Protein AF-0000000079364261 (afdb_homodimer)

Foldseek 3Di:
DPCPVVVPPPPPPPDDVCVVVVVLQVQLVCLVVVHPFQAWEDQPNDIRTHHLVLLLVQFVQSVVVVVPDPDSHRYHYDDNVQAPPVLVVQVRVCSSHVDGDCDVPDPVSNLSVCVVRVRVVSNVVVVVVVVVVD/DPCPVVVPPPPPPPDDVCVVVVVLQVQLVCLVVVHPFQAWEDQPNDIRTHHLVLLLVQFVQSVVVVVPDPDSHRYHYDDNVQAPPVLVVQVRVCSSHVDGDCDPPDPVSNLSVCVVRVRVVSNVVVVVVVVVVD

Organism: Anser cygnoides (NCBI:txid8845)

InterPro domains:
  IPR000210 BTB/POZ domain [PF00651] (27-124)
  IPR000210 BTB/POZ domain [PS50097] (37-104)
  IPR000210 BTB/POZ domain [SM00225] (37-134)
  IPR011333 SKP1/BTB/POZ domain superfamily [G3DSA:3.30.710.10] (11-129)
  IPR011333 SKP1/BTB/POZ domain superfamily [SSF54695] (15-125)
  IPR050457 Zinc finger and BTB domain-containing [PTHR46105] (11-124)

Secondary structure (DSSP, 8-state):
------------EEE-TTHHHHHHHHHHHHHHHTTT--EEEEETTEEEEE-HHHHHHH-HHHHHHHHH--S---EEEE-TTT--HHHHHHHHHHHHHSEEE-TTS-HHHHHHHHHHTT-HHHHHHHHHHHHHT-/------------EEE-TTHHHHHHHHHHHHHHTTTT--EEEEETTEEEEE-HHHHHHH-HHHHHHHHH--S---EEEE-TTT--HHHHHHHHHHHHHSEEE-TTS-HHHHHHHHHHTT-HHHHHHHHHHHHHT-

Nearest PDB structures (foldseek):
  6xxs-assembly1_E  TM=9.582E-01  e=5.735E-11  Homo sapiens
  3lbz-assembly1_A  TM=9.260E-01  e=3.904E-11  Homo sapiens
  6zbu-assembly1_A  TM=9.252E-01  e=5.379E-11  Homo sapiens
  6y17-assembly1_B  TM=9.466E-01  e=1.021E-10  Homo sapiens
  6xxs-assembly1_B  TM=9.438E-01  e=2.067E-10  Homo sapiens

Radius of gyration: 21.78 Å; Cα contacts (8 Å, |Δi|>4): 370; chains: 2; bounding box: 45×79×47 Å

Structure (mmCIF, N/CA/C/O backbone):
data_AF-0000000079364261-model_v1
#
loop_
_entity.id
_entity.type
_entity.pdbx_description
1 polymer 'BTB domain-containing protein'
#
loop_
_atom_site.group_PDB
_atom_site.id
_atom_site.type_symbol
_atom_site.label_atom_id
_atom_site.label_alt_id
_atom_site.label_comp_id
_atom_site.label_asym_id
_atom_site.label_entity_id
_atom_site.label_seq_id
_atom_site.pdbx_PDB_ins_code
_atom_site.Cartn_x
_atom_site.Cartn_y
_atom_site.Cartn_z
_atom_site.occupancy
_atom_site.B_iso_or_equiv
_atom_site.auth_seq_id
_atom_site.auth_comp_id
_atom_site.auth_asym_id
_atom_site.auth_atom_id
_atom_site.pdbx_PDB_model_num
ATOM 1 N N . MET A 1 1 ? -24.875 37.5 27.812 1 30.72 1 MET A N 1
ATOM 2 C CA . MET A 1 1 ? -23.531 37.062 27.484 1 30.72 1 MET A CA 1
ATOM 3 C C . MET A 1 1 ? -23.562 35.656 26.891 1 30.72 1 MET A C 1
ATOM 5 O O . MET A 1 1 ? -23.859 34.688 27.594 1 30.72 1 MET A O 1
ATOM 9 N N . SER A 1 2 ? -24.109 35.438 25.719 1 36.78 2 SER A N 1
ATOM 10 C CA . SER A 1 2 ? -24.438 34.219 25 1 36.78 2 SER A CA 1
ATOM 11 C C . SER A 1 2 ? -23.234 33.312 24.859 1 36.78 2 SER A C 1
ATOM 13 O O . SER A 1 2 ? -22.203 33.719 24.312 1 36.78 2 SER A O 1
ATOM 15 N N . GLY A 1 3 ? -22.953 32.5 25.906 1 32.62 3 GLY A N 1
ATOM 16 C CA . GLY A 1 3 ? -21.906 31.484 26.016 1 32.62 3 GLY A CA 1
ATOM 17 C C . GLY A 1 3 ? -21.734 30.641 24.766 1 32.62 3 GLY A C 1
ATOM 18 O O . GLY A 1 3 ? -22.609 29.844 24.438 1 32.62 3 GLY A O 1
ATOM 19 N N . VAL A 1 4 ? -21.281 31.219 23.719 1 38.5 4 VAL A N 1
ATOM 20 C CA . VAL A 1 4 ? -20.906 30.406 22.562 1 38.5 4 VAL A CA 1
ATOM 21 C C . VAL A 1 4 ? -20.234 29.125 23.031 1 38.5 4 VAL A C 1
ATOM 23 O O . VAL A 1 4 ? -19.203 29.172 23.703 1 38.5 4 VAL A O 1
ATOM 26 N N . SER A 1 5 ? -21.031 28.281 23.594 1 38.59 5 SER A N 1
ATOM 27 C CA . SER A 1 5 ? -20.562 26.953 23.953 1 38.59 5 SER A CA 1
ATOM 28 C C . SER A 1 5 ? -19.516 26.438 22.953 1 38.59 5 SER A C 1
ATOM 30 O O . SER A 1 5 ? -19.781 26.391 21.75 1 38.59 5 SER A O 1
ATOM 32 N N . LYS A 1 6 ? -18.297 27.031 23.016 1 39.97 6 LYS A N 1
ATOM 33 C CA . LYS A 1 6 ? -17.203 26.344 22.344 1 39.97 6 LYS A CA 1
ATOM 34 C C . LYS A 1 6 ? -17.438 24.844 22.297 1 39.97 6 LYS A C 1
ATOM 36 O O . LYS A 1 6 ? -17.406 24.1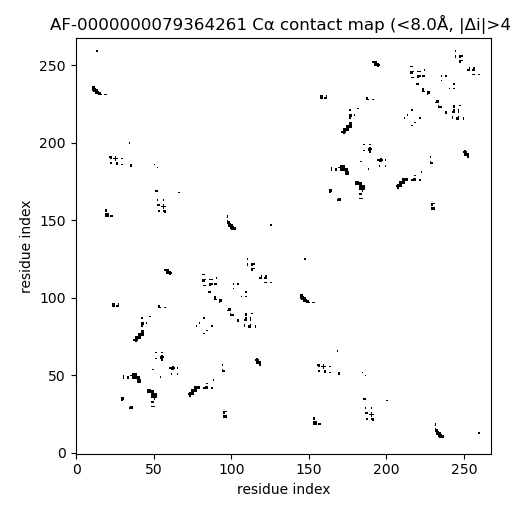72 23.328 1 39.97 6 LYS A O 1
ATOM 41 N N . GLU A 1 7 ? -18.484 24.406 21.734 1 41.03 7 GLU A N 1
ATOM 42 C CA . GLU A 1 7 ? -18.531 22.953 21.547 1 41.03 7 GLU A CA 1
ATOM 43 C C . GLU A 1 7 ? -17.141 22.375 21.359 1 41.03 7 GLU A C 1
ATOM 45 O O . GLU A 1 7 ? -16.328 22.906 20.594 1 41.03 7 GLU A O 1
ATOM 50 N N . PRO A 1 8 ? -16.516 21.828 22.406 1 40.28 8 PRO A N 1
ATOM 51 C CA . PRO A 1 8 ? -15.203 21.203 22.297 1 40.28 8 PRO A CA 1
ATOM 52 C C . PRO A 1 8 ? -14.938 20.641 20.906 1 40.28 8 PRO A C 1
ATOM 54 O O . PRO A 1 8 ? -15.844 20.078 20.297 1 40.28 8 PRO A O 1
ATOM 57 N N . ILE A 1 9 ? -14.383 21.312 20 1 44.5 9 ILE A N 1
ATOM 58 C CA . ILE A 1 9 ? -13.984 20.703 18.734 1 44.5 9 ILE A CA 1
ATOM 59 C C . ILE A 1 9 ? -13.836 19.188 18.906 1 44.5 9 ILE A C 1
ATOM 61 O O . ILE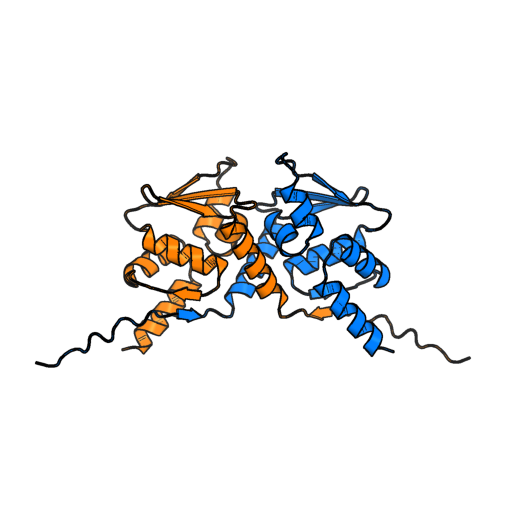 A 1 9 ? -12.961 18.734 19.641 1 44.5 9 ILE A O 1
ATOM 65 N N . SER A 1 10 ? -14.805 18.375 19.312 1 45.44 10 SER A N 1
ATOM 66 C CA . SER A 1 10 ? -14.891 16.922 19.312 1 45.44 10 SER A CA 1
ATOM 67 C C . SER A 1 10 ? -13.844 16.297 18.406 1 45.44 10 SER A C 1
ATOM 69 O O . SER A 1 10 ? -13.5 16.875 17.359 1 45.44 10 SER A O 1
ATOM 71 N N . VAL A 1 11 ? -12.867 15.531 19 1 52.22 11 VAL A N 1
ATOM 72 C CA . VAL A 1 11 ? -11.938 14.641 18.328 1 52.22 11 VAL A CA 1
ATOM 73 C C . VAL A 1 11 ? -12.594 14.07 17.062 1 52.22 11 VAL A C 1
ATOM 75 O O . VAL A 1 11 ? -13.484 13.219 17.156 1 52.22 11 VAL A O 1
ATOM 78 N N . LEU A 1 12 ? -13.07 14.93 16.203 1 58.78 12 LEU A N 1
ATOM 79 C CA . LEU A 1 12 ? -13.719 14.523 14.961 1 58.78 12 LEU A CA 1
ATOM 80 C C . LEU A 1 12 ? -12.969 13.367 14.312 1 58.78 12 LEU A C 1
ATOM 82 O O . LEU A 1 12 ? -11.773 13.492 14.008 1 58.78 12 LEU A O 1
ATOM 86 N N . GLN A 1 13 ? -13.188 12.125 14.844 1 71.56 13 GLN A N 1
ATOM 87 C CA . GLN A 1 13 ? -12.797 10.898 14.164 1 71.56 13 GLN A CA 1
ATOM 88 C C . GLN A 1 13 ? -13.625 10.68 12.906 1 71.56 13 GLN A C 1
ATOM 90 O O . GLN A 1 13 ? -14.711 10.094 12.969 1 71.56 13 GLN A O 1
ATOM 95 N N . GLN A 1 14 ? -13.422 11.398 11.938 1 76.12 14 GLN A N 1
ATOM 96 C CA . GLN A 1 14 ? -14.125 11.297 10.664 1 76.12 14 GLN A CA 1
ATOM 97 C C . GLN A 1 14 ? -13.602 10.117 9.844 1 76.12 14 GLN A C 1
ATOM 99 O O . GLN A 1 14 ? -12.461 10.133 9.375 1 76.12 14 GLN A O 1
ATOM 104 N N . PRO A 1 15 ? -14.477 9.008 9.867 1 79.25 15 PRO A N 1
ATOM 105 C CA . PRO A 1 15 ? -14.07 7.875 9.023 1 79.25 15 PRO A CA 1
ATOM 106 C C . PRO A 1 15 ? -14.195 8.18 7.535 1 79.25 15 PRO A C 1
ATOM 108 O O . PRO A 1 15 ? -15.07 8.945 7.121 1 79.25 15 PRO A O 1
ATOM 111 N N . PHE A 1 16 ? -13.273 7.641 6.816 1 86.25 16 PHE A N 1
ATOM 112 C CA . PHE A 1 16 ? -13.297 7.645 5.359 1 86.25 16 PHE A CA 1
ATOM 113 C C . PHE A 1 16 ? -13.359 6.223 4.816 1 86.25 16 PHE A C 1
ATOM 115 O O . PHE A 1 16 ? -12.328 5.645 4.465 1 86.25 16 PHE A O 1
ATOM 122 N N . PRO A 1 17 ? -14.508 5.664 4.699 1 85.38 17 PRO A N 1
ATOM 123 C CA . PRO A 1 17 ? -14.68 4.238 4.402 1 85.38 17 PRO A CA 1
ATOM 124 C C . PRO A 1 17 ? -14.109 3.85 3.037 1 85.38 17 PRO A C 1
ATOM 126 O O . PRO A 1 17 ? -13.828 2.674 2.795 1 85.38 17 PRO A O 1
ATOM 129 N N . GLU A 1 18 ? -13.945 4.812 2.166 1 92.12 18 GLU A N 1
ATOM 130 C CA . GLU A 1 18 ? -13.469 4.492 0.823 1 92.12 18 GLU A CA 1
ATOM 131 C C . GLU A 1 18 ? -11.945 4.582 0.741 1 92.12 18 GLU A C 1
ATOM 133 O O . GLU A 1 18 ? -11.359 4.27 -0.296 1 92.12 18 GLU A O 1
ATOM 138 N N . HIS A 1 19 ? -11.344 4.949 1.814 1 94.31 19 HIS A N 1
ATOM 139 C CA . HIS A 1 19 ? -9.914 5.234 1.78 1 94.31 19 HIS A CA 1
ATOM 140 C C . HIS A 1 19 ? -9.117 4.004 1.368 1 94.31 19 HIS A C 1
ATOM 142 O O . HIS A 1 19 ? -8.242 4.086 0.502 1 94.31 19 HIS A O 1
ATOM 148 N N . SER A 1 20 ? -9.438 2.869 2.016 1 96.25 20 SER A N 1
ATOM 149 C CA . SER A 1 20 ? -8.664 1.666 1.724 1 96.25 20 SER A CA 1
ATOM 150 C C . SER A 1 20 ? -8.781 1.272 0.255 1 96.25 20 SER A C 1
ATOM 152 O O . SER A 1 20 ? -7.801 0.873 -0.369 1 96.25 20 SER A O 1
ATOM 154 N N . ARG A 1 21 ? -9.938 1.403 -0.282 1 96.19 21 ARG A N 1
ATOM 155 C CA . ARG A 1 21 ? -10.148 1.084 -1.69 1 96.19 21 ARG A CA 1
ATOM 156 C C . ARG A 1 21 ? -9.414 2.07 -2.592 1 96.19 21 ARG A C 1
ATOM 158 O O . ARG A 1 21 ? -8.852 1.681 -3.619 1 96.19 21 ARG A O 1
ATOM 165 N N . GLN A 1 22 ? -9.477 3.314 -2.223 1 96.12 22 GLN A N 1
ATOM 166 C CA . GLN A 1 22 ? -8.773 4.336 -2.998 1 96.12 22 GLN A CA 1
ATOM 167 C C . GLN A 1 22 ? -7.27 4.109 -2.971 1 96.12 22 GLN A C 1
ATOM 169 O O . GLN A 1 22 ? -6.594 4.266 -3.99 1 96.12 22 GLN A O 1
ATOM 174 N N . LEU A 1 23 ? -6.777 3.764 -1.821 1 97.62 23 LEU A N 1
ATOM 175 C CA . LEU A 1 23 ? -5.355 3.457 -1.716 1 97.62 23 LEU A CA 1
ATOM 176 C C . LEU A 1 23 ? -4.98 2.289 -2.623 1 97.62 23 LEU A C 1
ATOM 178 O O . LEU A 1 23 ? -3.992 2.355 -3.355 1 97.62 23 LEU A O 1
ATOM 182 N N . LEU A 1 24 ? -5.758 1.252 -2.584 1 98 24 LEU A N 1
ATOM 183 C CA . LEU A 1 24 ? -5.508 0.082 -3.418 1 98 24 LEU A CA 1
ATOM 184 C C . LEU A 1 24 ? -5.492 0.461 -4.895 1 98 24 LEU A C 1
ATOM 186 O O . LEU A 1 24 ? -4.629 0.005 -5.648 1 98 24 LEU A O 1
ATOM 190 N N . ARG A 1 25 ? -6.426 1.29 -5.289 1 97.75 25 ARG A N 1
ATOM 191 C CA . ARG A 1 25 ? -6.473 1.757 -6.668 1 97.75 25 ARG A CA 1
ATOM 192 C C . ARG A 1 25 ? -5.191 2.494 -7.043 1 97.75 25 ARG A C 1
ATOM 194 O O . ARG A 1 25 ? -4.652 2.295 -8.133 1 97.75 25 ARG A O 1
ATOM 201 N N . GLY A 1 26 ? -4.73 3.314 -6.156 1 98.12 26 GLY A N 1
ATOM 202 C CA . GLY A 1 26 ? -3.486 4.027 -6.395 1 98.12 26 GLY A CA 1
ATOM 203 C C . GLY A 1 26 ? -2.291 3.109 -6.566 1 98.12 26 GLY A C 1
ATOM 204 O O . GLY A 1 26 ? -1.471 3.309 -7.465 1 98.12 26 GLY A O 1
ATOM 205 N N . LEU A 1 27 ? -2.207 2.133 -5.738 1 98.62 27 LEU A N 1
ATOM 206 C CA . LEU A 1 27 ? -1.108 1.176 -5.812 1 98.62 27 LEU A CA 1
ATOM 207 C C . LEU A 1 27 ? -1.184 0.356 -7.094 1 98.62 27 LEU A C 1
ATOM 209 O O . LEU A 1 27 ? -0.156 0.068 -7.715 1 98.62 27 LEU A O 1
ATOM 213 N N . ARG A 1 28 ? -2.383 -0.005 -7.453 1 98.44 28 ARG A N 1
ATOM 214 C CA . ARG A 1 28 ? -2.586 -0.733 -8.703 1 98.44 28 ARG A CA 1
ATOM 215 C C . ARG A 1 28 ? -2.115 0.088 -9.898 1 98.44 28 ARG A C 1
ATOM 217 O O . ARG A 1 28 ? -1.427 -0.43 -10.781 1 98.44 28 ARG A O 1
ATOM 224 N N . GLU A 1 29 ? -2.477 1.356 -9.938 1 98.38 29 GLU A N 1
ATOM 225 C CA . GLU A 1 29 ? -2.068 2.25 -11.016 1 98.38 29 GLU A CA 1
ATOM 226 C C . GLU A 1 29 ? -0.551 2.404 -11.062 1 98.38 29 GLU A C 1
ATOM 228 O O . GLU A 1 29 ? 0.046 2.402 -12.141 1 98.38 29 GLU A O 1
ATOM 233 N N . GLN A 1 30 ? 0.024 2.518 -9.93 1 97.88 30 GLN A N 1
ATOM 234 C CA . GLN A 1 30 ? 1.479 2.605 -9.852 1 97.88 30 GLN A CA 1
ATOM 235 C C . GLN A 1 30 ? 2.137 1.37 -10.461 1 97.88 30 GLN A C 1
ATOM 237 O O . GLN A 1 30 ? 3.055 1.485 -11.273 1 97.88 30 GLN A O 1
ATOM 242 N N . ARG A 1 31 ? 1.678 0.249 -10.078 1 98.06 31 ARG A N 1
ATOM 243 C CA . ARG A 1 31 ? 2.287 -0.974 -10.594 1 98.06 31 ARG A CA 1
ATOM 244 C C . ARG A 1 31 ? 2.141 -1.065 -12.109 1 98.06 31 ARG A C 1
ATOM 246 O O . ARG A 1 31 ? 3.078 -1.456 -12.805 1 98.06 31 ARG A O 1
ATOM 253 N N . ALA A 1 32 ? 0.946 -0.702 -12.57 1 97.69 32 ALA A N 1
ATOM 254 C CA . ALA A 1 32 ? 0.686 -0.741 -14.008 1 97.69 32 ALA A CA 1
ATOM 255 C C . ALA A 1 32 ? 1.665 0.15 -14.766 1 97.69 32 ALA A C 1
ATOM 257 O O . ALA A 1 32 ? 2.006 -0.132 -15.914 1 97.69 32 ALA A O 1
ATOM 258 N N . GLN A 1 33 ? 2.217 1.178 -14.094 1 97 33 GLN A N 1
ATOM 259 C CA . GLN A 1 33 ? 3.125 2.135 -14.719 1 97 33 GLN A CA 1
ATOM 260 C C . GLN A 1 33 ? 4.574 1.838 -14.344 1 97 33 GLN A C 1
ATOM 262 O O . GLN A 1 33 ? 5.488 2.549 -14.766 1 97 33 GLN A O 1
ATOM 267 N N . GLY A 1 34 ? 4.766 0.797 -13.562 1 96.44 34 GLY A N 1
ATOM 268 C CA . GLY A 1 34 ? 6.102 0.506 -13.07 1 96.44 34 GLY A CA 1
ATOM 269 C C . GLY A 1 34 ? 6.621 1.549 -12.102 1 96.44 34 GLY A C 1
ATOM 270 O O . GLY A 1 34 ? 7.82 1.602 -11.82 1 96.44 34 GLY A O 1
ATOM 271 N N . PHE A 1 35 ? 5.723 2.4 -11.633 1 95.5 35 PHE A N 1
ATOM 272 C CA . PHE A 1 35 ? 6.074 3.521 -10.766 1 95.5 35 PHE A CA 1
ATOM 273 C C . PHE A 1 35 ? 6.367 3.041 -9.352 1 95.5 35 PHE A C 1
ATOM 275 O O . PHE A 1 35 ? 5.555 2.338 -8.75 1 95.5 35 PHE A O 1
ATOM 282 N N . LEU A 1 36 ? 7.578 3.221 -8.82 1 94.06 36 LEU A N 1
ATOM 283 C CA . LEU A 1 36 ? 8.062 2.957 -7.469 1 94.06 36 LEU A CA 1
ATOM 284 C C . LEU A 1 36 ? 8.141 1.458 -7.203 1 94.06 36 LEU A C 1
ATOM 286 O O . LEU A 1 36 ? 8.203 1.03 -6.047 1 94.06 36 LEU A O 1
ATOM 290 N N . CYS A 1 37 ? 7.984 0.622 -8.227 1 95.75 37 CYS A N 1
ATOM 291 C CA . CYS A 1 37 ? 8.25 -0.8 -8.039 1 95.75 37 CYS A CA 1
ATOM 292 C C . CYS A 1 37 ? 9.695 -1.031 -7.605 1 95.75 37 CYS A C 1
ATOM 294 O O . CYS A 1 37 ? 10.625 -0.599 -8.289 1 95.75 37 CYS A O 1
ATOM 296 N N . ASP A 1 38 ? 9.859 -1.772 -6.5 1 93.44 38 ASP A N 1
ATOM 297 C CA . ASP A 1 38 ? 11.195 -1.861 -5.926 1 93.44 38 ASP A CA 1
ATOM 298 C C . ASP A 1 38 ? 11.648 -3.314 -5.816 1 93.44 38 ASP A C 1
ATOM 300 O O . ASP A 1 38 ? 12.641 -3.611 -5.145 1 93.44 38 ASP A O 1
ATOM 304 N N . CYS A 1 39 ? 10.953 -4.262 -6.453 1 95.25 39 CYS A N 1
ATOM 305 C CA . CYS A 1 39 ? 11.414 -5.641 -6.547 1 95.25 39 CYS A CA 1
ATOM 306 C C . CYS A 1 39 ? 10.906 -6.301 -7.82 1 95.25 39 CYS A C 1
ATOM 308 O O . CYS A 1 39 ? 10.047 -5.746 -8.516 1 95.25 39 CYS A O 1
ATOM 310 N N . THR A 1 40 ? 11.508 -7.383 -8.109 1 96.62 40 THR A N 1
ATOM 311 C CA . THR A 1 40 ? 11.07 -8.273 -9.18 1 96.62 40 THR A CA 1
ATOM 312 C C . THR A 1 40 ? 11 -9.711 -8.688 1 96.62 40 THR A C 1
ATOM 314 O O . THR A 1 40 ? 11.969 -10.242 -8.141 1 96.62 40 THR A O 1
ATOM 317 N N . VAL A 1 41 ? 9.867 -10.312 -8.852 1 97.19 41 VAL A N 1
ATOM 318 C CA . VAL A 1 41 ? 9.703 -11.727 -8.539 1 97.19 41 VAL A CA 1
ATOM 319 C C . VAL A 1 41 ? 9.867 -12.555 -9.812 1 97.19 41 VAL A C 1
ATOM 321 O O . VAL A 1 41 ? 9.18 -12.32 -10.812 1 97.19 41 VAL A O 1
ATOM 324 N N . LEU A 1 42 ? 10.781 -13.484 -9.758 1 97.56 42 LEU A N 1
ATOM 325 C CA . LEU A 1 42 ? 11.031 -14.352 -10.898 1 97.56 42 LEU A CA 1
ATOM 326 C C . LEU A 1 42 ? 10.391 -15.719 -10.688 1 97.56 42 LEU A C 1
ATOM 328 O O . LEU A 1 42 ? 10.625 -16.375 -9.664 1 97.56 42 LEU A O 1
ATOM 332 N N . VAL A 1 43 ? 9.562 -16.109 -11.594 1 97.69 43 VAL A N 1
ATOM 333 C CA . VAL A 1 43 ? 9.008 -17.453 -11.656 1 97.69 43 VAL A CA 1
ATOM 334 C C . VAL A 1 43 ? 9.43 -18.125 -12.961 1 97.69 43 VAL A C 1
ATOM 336 O O . VAL A 1 43 ? 8.93 -17.766 -14.039 1 97.69 43 VAL A O 1
ATOM 339 N N . GLY A 1 44 ? 10.297 -19.094 -12.82 1 94.81 44 GLY A N 1
ATOM 340 C CA . GLY A 1 44 ? 10.961 -19.516 -14.047 1 94.81 44 GLY A CA 1
ATOM 341 C C . GLY A 1 44 ? 11.703 -18.391 -14.734 1 94.81 44 GLY A C 1
ATOM 342 O O . GLY A 1 44 ? 12.555 -17.734 -14.133 1 94.81 44 GLY A O 1
ATOM 343 N N . SER A 1 45 ? 11.344 -18.078 -15.992 1 95.44 45 SER A N 1
ATOM 344 C CA . SER A 1 45 ? 11.977 -17 -16.75 1 95.44 45 SER A CA 1
ATOM 345 C C . SER A 1 45 ? 11.094 -15.766 -16.797 1 95.44 45 SER A C 1
ATOM 347 O O . SER A 1 45 ? 11.445 -14.766 -17.422 1 95.44 45 SER A O 1
ATOM 349 N N . ALA A 1 46 ? 9.984 -15.789 -16.094 1 97.06 46 ALA A N 1
ATOM 350 C CA . ALA A 1 46 ? 9.016 -14.688 -16.141 1 97.06 46 ALA A CA 1
ATOM 351 C C . ALA A 1 46 ? 9.234 -13.711 -14.992 1 97.06 46 ALA A C 1
ATOM 353 O O . ALA A 1 46 ? 9.164 -14.094 -13.828 1 97.06 46 ALA A O 1
ATOM 354 N N . PRO A 1 47 ? 9.5 -12.484 -15.344 1 97.5 47 PRO A N 1
ATOM 355 C CA . PRO A 1 47 ? 9.656 -11.453 -14.312 1 97.5 47 PRO A CA 1
ATOM 356 C C . PRO A 1 47 ? 8.344 -10.75 -13.977 1 97.5 47 PRO A C 1
ATOM 358 O O . PRO A 1 47 ? 7.531 -10.492 -14.867 1 97.5 47 PRO A O 1
ATOM 361 N N . PHE A 1 48 ? 8.141 -10.453 -12.625 1 98 48 PHE A N 1
ATOM 362 C CA . PHE A 1 48 ? 6.977 -9.719 -12.141 1 98 48 PHE A CA 1
ATOM 363 C C . PHE A 1 48 ? 7.402 -8.562 -11.242 1 98 48 PHE A C 1
ATOM 365 O O . PHE A 1 48 ? 7.68 -8.766 -10.055 1 98 48 PHE A O 1
ATOM 372 N N . PRO A 1 49 ? 7.473 -7.363 -11.781 1 97.69 49 PRO A N 1
ATOM 373 C CA . PRO A 1 49 ? 7.75 -6.203 -10.93 1 97.69 49 PRO A CA 1
ATOM 374 C C . PRO A 1 49 ? 6.613 -5.902 -9.953 1 97.69 49 PRO A C 1
ATOM 376 O O . PRO A 1 49 ? 5.441 -6.074 -10.297 1 97.69 49 PRO A O 1
ATOM 379 N N . ALA A 1 50 ? 6.977 -5.488 -8.727 1 97.81 50 ALA A N 1
ATOM 380 C CA . ALA A 1 50 ? 5.969 -5.203 -7.707 1 97.81 50 ALA A CA 1
ATOM 381 C C . ALA A 1 50 ? 6.539 -4.305 -6.613 1 97.81 50 ALA A C 1
ATOM 383 O O . ALA A 1 50 ? 7.699 -3.891 -6.68 1 97.81 50 ALA A O 1
ATOM 384 N N . HIS A 1 51 ? 5.754 -3.902 -5.727 1 97.25 51 HIS A N 1
ATOM 385 C CA . HIS A 1 51 ? 6.176 -3.225 -4.508 1 97.25 51 HIS A CA 1
ATOM 386 C C . HIS A 1 51 ? 6.422 -4.219 -3.381 1 97.25 51 HIS A C 1
ATOM 388 O O . HIS A 1 51 ? 5.531 -5 -3.033 1 97.25 51 HIS A O 1
ATOM 394 N N . ARG A 1 52 ? 7.547 -4.164 -2.754 1 97.25 52 ARG A N 1
ATOM 395 C CA . ARG A 1 52 ? 7.855 -5.059 -1.644 1 97.25 52 ARG A CA 1
ATOM 396 C C . ARG A 1 52 ? 6.828 -4.922 -0.525 1 97.25 52 ARG A C 1
ATOM 398 O O . ARG A 1 52 ? 6.387 -5.922 0.043 1 97.25 52 ARG A O 1
ATOM 405 N N . ALA A 1 53 ? 6.418 -3.682 -0.229 1 97.25 53 ALA A N 1
ATOM 406 C CA . ALA A 1 53 ? 5.492 -3.418 0.871 1 97.25 53 ALA A CA 1
ATOM 407 C C . ALA A 1 53 ? 4.145 -4.086 0.625 1 97.25 53 ALA A C 1
ATOM 409 O O . ALA A 1 53 ? 3.529 -4.617 1.552 1 97.25 53 ALA A O 1
ATOM 410 N N . VAL A 1 54 ? 3.641 -4.051 -0.608 1 98.44 54 VAL A N 1
ATOM 411 C CA . VAL A 1 54 ? 2.367 -4.676 -0.949 1 98.44 54 VAL A CA 1
ATOM 412 C C . VAL A 1 54 ? 2.492 -6.195 -0.84 1 98.44 54 VAL A C 1
ATOM 414 O O . VAL A 1 54 ? 1.65 -6.848 -0.221 1 98.44 54 VAL A O 1
ATOM 417 N N . LEU A 1 55 ? 3.598 -6.777 -1.409 1 97.81 55 LEU A N 1
ATOM 418 C CA . LEU A 1 55 ? 3.822 -8.219 -1.335 1 97.81 55 LEU A CA 1
ATOM 419 C C . LEU A 1 55 ? 3.859 -8.688 0.115 1 97.81 55 LEU A C 1
ATOM 421 O O . LEU A 1 55 ? 3.176 -9.648 0.478 1 97.81 55 LEU A O 1
ATOM 425 N N . ALA A 1 56 ? 4.582 -7.977 0.948 1 97.31 56 ALA A N 1
ATOM 426 C CA . ALA A 1 56 ? 4.793 -8.367 2.34 1 97.31 56 ALA A CA 1
ATOM 427 C C . ALA A 1 56 ? 3.512 -8.203 3.154 1 97.31 56 ALA A C 1
ATOM 429 O O . ALA A 1 56 ? 3.307 -8.906 4.145 1 97.31 56 ALA A O 1
ATOM 430 N N . ALA A 1 57 ? 2.662 -7.289 2.754 1 98 57 ALA A N 1
ATOM 431 C CA . ALA A 1 57 ? 1.399 -7.082 3.459 1 98 57 ALA A CA 1
ATOM 432 C C . ALA A 1 57 ? 0.403 -8.195 3.143 1 98 57 ALA A C 1
ATOM 434 O O . ALA A 1 57 ? -0.45 -8.523 3.971 1 98 57 ALA A O 1
ATOM 435 N N . CYS A 1 58 ? 0.496 -8.812 2.012 1 97.56 58 CYS A N 1
ATOM 436 C CA . CYS A 1 58 ? -0.507 -9.766 1.539 1 97.56 58 CYS A CA 1
ATOM 437 C C . CYS A 1 58 ? -0.028 -11.195 1.719 1 97.56 58 CYS A C 1
ATOM 439 O O . CYS A 1 58 ? -0.829 -12.133 1.676 1 97.56 58 CYS A O 1
ATOM 441 N N . SER A 1 59 ? 1.229 -11.453 1.882 1 97.75 59 SER A N 1
ATOM 442 C CA . SER A 1 59 ? 1.844 -12.773 1.871 1 97.75 59 SER A CA 1
ATOM 443 C C . SER A 1 59 ? 2.867 -12.914 2.994 1 97.75 59 SER A C 1
ATOM 445 O O . SER A 1 59 ? 3.885 -12.219 3.006 1 97.75 59 SER A O 1
ATOM 447 N N . ALA A 1 60 ? 2.672 -13.906 3.836 1 97 60 ALA A N 1
ATOM 448 C CA . ALA A 1 60 ? 3.617 -14.148 4.922 1 97 60 ALA A CA 1
ATOM 449 C C . ALA A 1 60 ? 4.957 -14.648 4.387 1 97 60 ALA A C 1
ATOM 451 O O . ALA A 1 60 ? 6.004 -14.398 4.988 1 97 60 ALA A O 1
ATOM 452 N N . PHE A 1 61 ? 4.938 -15.32 3.285 1 96.75 61 PHE A N 1
ATOM 453 C CA . PHE A 1 61 ? 6.176 -15.75 2.643 1 96.75 61 PHE A CA 1
ATOM 454 C C . PHE A 1 61 ? 7.031 -14.547 2.271 1 96.75 61 PHE A C 1
ATOM 456 O O . PHE A 1 61 ? 8.203 -14.469 2.639 1 96.75 61 PHE A O 1
ATOM 463 N N . PHE A 1 62 ? 6.453 -13.578 1.619 1 96.69 62 PHE A N 1
ATOM 464 C CA . PHE A 1 62 ? 7.207 -12.406 1.207 1 96.69 62 PHE A CA 1
ATOM 465 C C . PHE A 1 62 ? 7.574 -11.547 2.412 1 96.69 62 PHE A C 1
ATOM 467 O O . PHE A 1 62 ? 8.633 -10.914 2.432 1 96.69 62 PHE A O 1
ATOM 474 N N . HIS A 1 63 ? 6.711 -11.5 3.389 1 96.31 63 HIS A N 1
ATOM 475 C CA . HIS A 1 63 ? 7.059 -10.797 4.617 1 96.31 63 HIS A CA 1
ATOM 476 C C . HIS A 1 63 ? 8.344 -11.359 5.23 1 96.31 63 HIS A C 1
ATOM 478 O O . HIS A 1 63 ? 9.258 -10.602 5.562 1 96.31 63 HIS A O 1
ATOM 484 N N . MET A 1 64 ? 8.414 -12.633 5.332 1 95.19 64 MET A N 1
ATOM 485 C CA . MET A 1 64 ? 9.586 -13.297 5.891 1 95.19 64 MET A CA 1
ATOM 486 C C . MET A 1 64 ? 10.789 -13.141 4.965 1 95.19 64 MET A C 1
ATOM 488 O O . MET A 1 64 ? 11.906 -12.891 5.43 1 95.19 64 MET A O 1
ATOM 492 N N . CYS A 1 65 ? 10.516 -13.258 3.719 1 93.62 65 CYS A N 1
ATOM 493 C CA . CYS A 1 65 ? 11.57 -13.125 2.721 1 93.62 65 CYS A CA 1
ATOM 494 C C . CYS A 1 65 ? 12.281 -11.781 2.85 1 93.62 65 CYS A C 1
ATOM 496 O O . CYS A 1 65 ? 13.508 -11.727 2.889 1 93.62 65 CYS A O 1
ATOM 498 N N . TYR A 1 66 ? 11.578 -10.703 3.031 1 94.25 66 TYR A N 1
ATOM 499 C CA . TYR A 1 66 ? 12.172 -9.375 3.059 1 94.25 66 TYR A CA 1
ATOM 500 C C . TYR A 1 66 ? 12.641 -9.016 4.461 1 94.25 66 TYR A C 1
ATOM 502 O O . TYR A 1 66 ? 13.461 -8.109 4.633 1 94.25 66 TYR A O 1
ATOM 510 N N . ALA A 1 67 ? 12.094 -9.672 5.426 1 92.06 67 ALA A N 1
ATOM 511 C CA . ALA A 1 67 ? 12.594 -9.469 6.785 1 92.06 67 ALA A CA 1
ATOM 512 C C . ALA A 1 67 ? 14 -10.039 6.945 1 92.06 67 ALA A C 1
ATOM 514 O O . ALA A 1 67 ?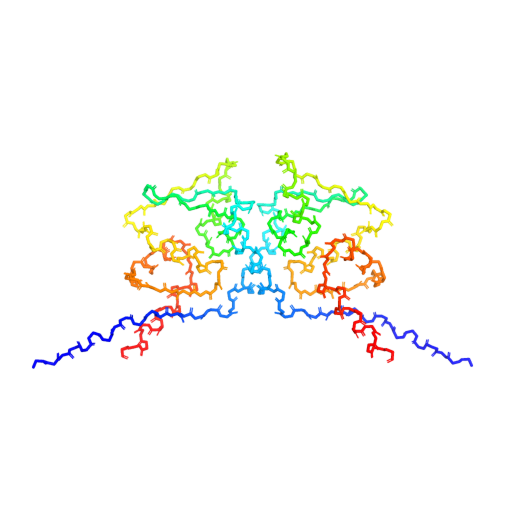 14.82 -9.492 7.691 1 92.06 67 ALA A O 1
ATOM 515 N N . GLU A 1 68 ? 14.281 -11.094 6.266 1 84.62 68 GLU A N 1
ATOM 516 C CA . GLU A 1 68 ? 15.555 -11.797 6.371 1 84.62 68 GLU A CA 1
ATOM 517 C C . GLU A 1 68 ? 16.594 -11.211 5.414 1 84.62 68 GLU A C 1
ATOM 519 O O . GLU A 1 68 ? 17.797 -11.398 5.598 1 84.62 68 GLU A O 1
ATOM 524 N N . ARG A 1 69 ? 16 -10.75 4.41 1 70.38 69 ARG A N 1
ATOM 525 C CA . ARG A 1 69 ? 16.906 -10.289 3.363 1 70.38 69 ARG A CA 1
ATOM 526 C C . ARG A 1 69 ? 17.578 -8.977 3.756 1 70.38 69 ARG A C 1
ATOM 528 O O . ARG A 1 69 ? 16.922 -8.062 4.258 1 70.38 69 ARG A O 1
ATOM 535 N N . LEU A 1 70 ? 18.844 -9.078 4.09 1 57.56 70 LEU A N 1
ATOM 536 C CA . LEU A 1 70 ? 19.703 -7.938 4.402 1 57.56 70 LEU A CA 1
ATOM 537 C C . LEU A 1 70 ? 19.891 -7.047 3.18 1 57.56 70 LEU A C 1
ATOM 539 O O . LEU A 1 70 ? 20.172 -5.852 3.314 1 57.56 70 LEU A O 1
ATOM 543 N N . ASP A 1 71 ? 19.984 -7.883 2.045 1 53.88 71 ASP A N 1
ATOM 544 C CA . ASP A 1 71 ? 20.375 -7.121 0.862 1 53.88 71 ASP A CA 1
ATOM 545 C C . ASP A 1 71 ? 19.156 -6.48 0.196 1 53.88 71 ASP A C 1
ATOM 547 O O . ASP A 1 71 ? 18.078 -7.07 0.17 1 53.88 71 ASP A O 1
ATOM 551 N N . LYS A 1 72 ? 19.234 -5.305 0.113 1 56.66 72 LYS A N 1
ATOM 552 C CA . LYS A 1 72 ? 18.312 -4.434 -0.601 1 56.66 72 LYS A CA 1
ATOM 553 C C . LYS A 1 72 ? 18 -4.984 -1.987 1 56.66 72 LYS A C 1
ATOM 555 O O . LYS A 1 72 ? 17.422 -4.285 -2.824 1 56.66 72 LYS A O 1
ATOM 560 N N . GLY A 1 73 ? 18.484 -6.273 -2.18 1 60.66 73 GLY A N 1
ATOM 561 C CA . GLY A 1 73 ? 18.328 -6.73 -3.553 1 60.66 73 GLY A CA 1
ATOM 562 C C . GLY A 1 73 ? 16.891 -6.996 -3.93 1 60.66 73 GLY A C 1
ATOM 563 O O . GLY A 1 73 ? 16.062 -7.277 -3.066 1 60.66 73 GLY A O 1
ATOM 564 N N . GLU A 1 74 ? 16.547 -6.613 -5.172 1 77.94 74 GLU A N 1
ATOM 565 C CA . GLU A 1 74 ? 15.266 -6.41 -5.844 1 77.94 74 GLU A CA 1
ATOM 566 C C . GLU A 1 74 ? 14.711 -7.723 -6.395 1 77.94 74 GLU A C 1
ATOM 568 O O . GLU A 1 74 ? 13.508 -7.848 -6.629 1 77.94 74 GLU A O 1
ATOM 573 N N . LEU A 1 75 ? 15.586 -8.914 -6.207 1 89.5 75 LEU A N 1
ATOM 574 C CA . LEU A 1 75 ? 15.102 -10.062 -6.969 1 89.5 75 LEU A CA 1
ATOM 575 C C . LEU A 1 75 ? 14.734 -11.211 -6.035 1 89.5 75 LEU A C 1
ATOM 577 O O . LEU A 1 75 ? 15.516 -11.57 -5.148 1 89.5 75 LEU A O 1
ATOM 581 N N . VAL A 1 76 ? 13.562 -11.789 -6.098 1 93.06 76 VAL A N 1
ATOM 582 C CA . VAL A 1 76 ? 13.109 -12.992 -5.41 1 93.06 76 VAL A CA 1
ATOM 583 C C . VAL A 1 76 ? 12.734 -14.055 -6.434 1 93.06 76 VAL A C 1
ATOM 585 O O . VAL A 1 76 ? 11.883 -13.828 -7.301 1 93.06 76 VAL A O 1
ATOM 588 N N . GLN A 1 77 ? 13.438 -15.203 -6.332 1 95.25 77 GLN A N 1
ATOM 589 C CA . GLN A 1 77 ? 13.125 -16.312 -7.219 1 95.25 77 GLN A CA 1
ATOM 590 C C . GLN A 1 77 ? 12.258 -17.359 -6.516 1 95.25 77 GLN A C 1
ATOM 592 O O . GLN A 1 77 ? 12.625 -17.859 -5.449 1 95.25 77 GLN A O 1
ATOM 597 N N . LEU A 1 78 ? 11.141 -17.703 -7.168 1 97.25 78 LEU A N 1
ATOM 598 C CA . LEU A 1 78 ? 10.25 -18.688 -6.566 1 97.25 78 LEU A CA 1
ATOM 599 C C . LEU A 1 78 ? 10.508 -20.078 -7.145 1 97.25 78 LEU A C 1
ATOM 601 O O . LEU A 1 78 ? 11.062 -20.203 -8.234 1 97.25 78 LEU A O 1
ATOM 605 N N . ASN A 1 79 ? 10.125 -21.094 -6.367 1 96.25 79 ASN A N 1
ATOM 606 C CA . ASN A 1 79 ? 10.203 -22.469 -6.812 1 96.25 79 ASN A CA 1
ATOM 607 C C . ASN A 1 79 ? 9.211 -22.75 -7.941 1 96.25 79 ASN A C 1
ATOM 609 O O . ASN A 1 79 ? 8.016 -22.906 -7.703 1 96.25 79 ASN A O 1
ATOM 613 N N . SER A 1 80 ? 9.68 -22.906 -9.102 1 94.25 80 SER A N 1
ATOM 614 C CA . SER A 1 80 ? 8.844 -23.047 -10.289 1 94.25 80 SER A CA 1
ATOM 615 C C . SER A 1 80 ? 8.156 -24.406 -10.32 1 94.25 80 SER A C 1
ATOM 617 O O . SER A 1 80 ? 7.234 -24.625 -11.109 1 94.25 80 SER A O 1
ATOM 619 N N . GLU A 1 81 ? 8.602 -25.344 -9.477 1 95.19 81 GLU A N 1
ATOM 620 C CA . GLU A 1 81 ? 7.945 -26.641 -9.383 1 95.19 81 GLU A CA 1
ATOM 621 C C . GLU A 1 81 ? 6.613 -26.547 -8.648 1 95.19 81 GLU A C 1
ATOM 623 O O . GLU A 1 81 ? 5.734 -27.391 -8.82 1 95.19 81 GLU A O 1
ATOM 628 N N . ILE A 1 82 ? 6.469 -25.562 -7.871 1 96.94 82 ILE A N 1
ATOM 629 C CA . ILE A 1 82 ? 5.27 -25.391 -7.055 1 96.94 82 ILE A CA 1
ATOM 630 C C . ILE A 1 82 ? 4.43 -24.234 -7.598 1 96.94 82 ILE A C 1
ATOM 632 O O . ILE A 1 82 ? 3.205 -24.344 -7.688 1 96.94 82 ILE A O 1
ATOM 636 N N . VAL A 1 83 ? 5.133 -23.172 -7.965 1 97.88 83 VAL A N 1
ATOM 637 C CA . VAL A 1 83 ? 4.461 -21.953 -8.422 1 97.88 83 VAL A CA 1
ATOM 638 C C . VAL A 1 83 ? 4.703 -21.766 -9.914 1 97.88 83 VAL A C 1
ATOM 640 O O . VAL A 1 83 ? 5.852 -21.625 -10.352 1 97.88 83 VAL A O 1
ATOM 643 N N . THR A 1 84 ? 3.623 -21.719 -10.648 1 96.5 84 THR A N 1
ATOM 644 C CA . THR A 1 84 ? 3.742 -21.453 -12.078 1 96.5 84 THR A CA 1
ATOM 645 C C . THR A 1 84 ? 3.588 -19.969 -12.359 1 96.5 84 THR A C 1
ATOM 647 O O . THR A 1 84 ? 2.959 -19.25 -11.586 1 96.5 84 THR A O 1
ATOM 650 N N . PRO A 1 85 ? 4.082 -19.5 -13.547 1 97.25 85 PRO A N 1
ATOM 651 C CA . PRO A 1 85 ? 3.955 -18.094 -13.891 1 97.25 85 PRO A CA 1
ATOM 652 C C . PRO A 1 85 ? 2.5 -17.625 -13.977 1 97.25 85 PRO A C 1
ATOM 654 O O . PRO A 1 85 ? 2.139 -16.594 -13.406 1 97.25 85 PRO A O 1
ATOM 657 N N . PRO A 1 86 ? 1.607 -18.391 -14.609 1 95.75 86 PRO A N 1
ATOM 658 C CA . PRO A 1 86 ? 0.216 -17.938 -14.672 1 95.75 86 PRO A CA 1
ATOM 659 C C . PRO A 1 86 ? -0.443 -17.859 -13.297 1 95.75 86 PRO A C 1
ATOM 661 O O . PRO A 1 86 ? -1.2 -16.938 -13.016 1 95.75 86 PRO A O 1
ATOM 664 N N . ALA A 1 87 ? -0.144 -18.812 -12.414 1 95.06 87 ALA A N 1
ATOM 665 C CA . ALA A 1 87 ? -0.726 -18.844 -11.078 1 95.06 87 ALA A CA 1
ATOM 666 C C . ALA A 1 87 ? -0.247 -17.641 -10.258 1 95.06 87 ALA A C 1
ATOM 668 O O . ALA A 1 87 ? -1.045 -16.984 -9.586 1 95.06 87 ALA A O 1
ATOM 669 N N . PHE A 1 88 ? 1.056 -17.391 -10.344 1 97.62 88 PHE A N 1
ATOM 670 C CA . PHE A 1 88 ? 1.587 -16.25 -9.609 1 97.62 88 PHE A CA 1
ATOM 671 C C . PHE A 1 88 ? 1.001 -14.938 -10.133 1 97.62 88 PHE A C 1
ATOM 673 O O . PHE A 1 88 ? 0.677 -14.039 -9.359 1 97.62 88 PHE A O 1
ATOM 680 N N . GLY A 1 89 ? 0.96 -14.82 -11.445 1 96.88 89 GLY A N 1
ATOM 681 C CA . GLY A 1 89 ? 0.379 -13.633 -12.047 1 96.88 89 GLY A CA 1
ATOM 682 C C . GLY A 1 89 ? -1.014 -13.32 -11.531 1 96.88 89 GLY A C 1
ATOM 683 O O . GLY A 1 89 ? -1.329 -12.164 -11.234 1 96.88 89 GLY A O 1
ATOM 684 N N . LEU A 1 90 ? -1.855 -14.352 -11.398 1 94.06 90 LEU A N 1
ATOM 685 C CA . LEU A 1 90 ? -3.215 -14.18 -10.898 1 94.06 90 LEU A CA 1
ATOM 686 C C . LEU A 1 90 ? -3.205 -13.734 -9.438 1 94.06 90 LEU A C 1
ATOM 688 O O . LEU A 1 90 ? -3.99 -12.875 -9.039 1 94.06 90 LEU A O 1
ATOM 692 N N . LEU A 1 91 ? -2.33 -14.352 -8.648 1 95.75 91 LEU A N 1
ATOM 693 C CA . LEU A 1 91 ? -2.232 -13.984 -7.242 1 95.75 91 LEU A CA 1
ATOM 694 C C . LEU A 1 91 ? -1.719 -12.555 -7.094 1 95.75 91 LEU A C 1
ATOM 696 O O . LEU A 1 91 ? -2.191 -11.805 -6.23 1 95.75 91 LEU A O 1
ATOM 700 N N . LEU A 1 92 ? -0.752 -12.211 -7.91 1 97.81 92 LEU A N 1
ATOM 701 C CA . LEU A 1 92 ? -0.238 -10.844 -7.898 1 97.81 92 LEU A CA 1
ATOM 702 C C . LEU A 1 92 ? -1.335 -9.844 -8.258 1 97.81 92 LEU A C 1
ATOM 704 O O . LEU A 1 92 ? -1.472 -8.812 -7.605 1 97.81 92 LEU A O 1
ATOM 708 N N . GLU A 1 93 ? -2.105 -10.117 -9.266 1 95.69 93 GLU A N 1
ATOM 709 C CA . GLU A 1 93 ? -3.238 -9.266 -9.617 1 95.69 93 GLU A CA 1
ATOM 710 C C . GLU A 1 93 ? -4.223 -9.148 -8.461 1 95.69 93 GLU A C 1
ATOM 712 O O . GLU A 1 93 ? -4.707 -8.055 -8.156 1 95.69 93 GLU A O 1
ATOM 717 N N . PHE A 1 94 ? -4.473 -10.203 -7.844 1 94.5 94 PHE A N 1
ATOM 718 C CA . PHE A 1 94 ? -5.344 -10.195 -6.676 1 94.5 94 PHE A CA 1
ATOM 719 C C . PHE A 1 94 ? -4.816 -9.242 -5.613 1 94.5 94 PHE A C 1
ATOM 721 O O . PHE A 1 94 ? -5.582 -8.477 -5.02 1 94.5 94 PHE A O 1
ATOM 728 N N . MET A 1 95 ? -3.514 -9.273 -5.344 1 97.25 95 MET A N 1
ATOM 729 C CA . MET A 1 95 ? -2.914 -8.406 -4.328 1 97.25 95 MET A CA 1
ATOM 730 C C . MET A 1 95 ? -3.201 -6.938 -4.621 1 97.25 95 MET A C 1
ATOM 732 O O . MET A 1 95 ? -3.4 -6.145 -3.703 1 97.25 95 MET A O 1
ATOM 736 N N . TYR A 1 96 ? -3.348 -6.625 -5.926 1 97.81 96 TYR A N 1
ATOM 737 C CA . TYR A 1 96 ? -3.492 -5.227 -6.32 1 97.81 96 TYR A CA 1
ATOM 738 C C . TYR A 1 96 ? -4.941 -4.906 -6.668 1 97.81 96 TYR A C 1
ATOM 740 O O . TYR A 1 96 ? -5.281 -3.748 -6.926 1 97.81 96 TYR A O 1
ATOM 748 N N . GLU A 1 97 ? -5.844 -5.836 -6.66 1 94.94 97 GLU A N 1
ATOM 749 C CA . GLU A 1 97 ? -7.199 -5.586 -7.137 1 94.94 97 GLU A CA 1
ATOM 750 C C . GLU A 1 97 ? -8.234 -6.012 -6.105 1 94.94 97 GLU A C 1
ATOM 752 O O . GLU A 1 97 ? -9.336 -5.449 -6.051 1 94.94 97 GLU A O 1
ATOM 757 N N . GLY A 1 98 ? -7.957 -7.094 -5.402 1 92.56 98 GLY A N 1
ATOM 758 C CA . GLY A 1 98 ? -8.914 -7.645 -4.457 1 92.56 98 GLY A CA 1
ATOM 759 C C . GLY A 1 98 ? -9.922 -8.578 -5.102 1 92.56 98 GLY A C 1
ATOM 760 O O . GLY A 1 98 ? -11.016 -8.773 -4.578 1 92.56 98 GLY A O 1
ATOM 761 N N . ARG A 1 99 ? -9.609 -8.992 -6.266 1 88.88 99 ARG A N 1
ATOM 762 C CA . ARG A 1 99 ? -10.43 -9.977 -6.973 1 88.88 99 ARG A CA 1
ATOM 763 C C . ARG A 1 99 ? -9.555 -11.039 -7.625 1 88.88 99 ARG A C 1
ATOM 765 O O . ARG A 1 99 ? -8.477 -10.742 -8.133 1 88.88 99 ARG A O 1
ATOM 772 N N . LEU A 1 100 ? -10.008 -12.297 -7.484 1 87.5 100 LEU A N 1
ATOM 773 C CA . LEU A 1 100 ? -9.312 -13.414 -8.117 1 87.5 100 LEU A CA 1
ATOM 774 C C . LEU A 1 100 ? -10.062 -13.898 -9.352 1 87.5 100 LEU A C 1
ATOM 776 O O . LEU A 1 100 ? -11.195 -14.359 -9.25 1 87.5 100 LEU A O 1
ATOM 780 N N . ALA A 1 101 ? -9.5 -13.727 -10.547 1 80.62 101 ALA A N 1
ATOM 781 C CA . ALA A 1 101 ? -10.078 -14.188 -11.805 1 80.62 101 ALA A CA 1
ATOM 782 C C . ALA A 1 101 ? -9.344 -15.414 -12.336 1 80.62 101 ALA A C 1
ATOM 784 O O . ALA A 1 101 ? -8.219 -15.312 -12.828 1 80.62 101 ALA A O 1
ATOM 785 N N . LEU A 1 102 ? -9.719 -16.672 -12.125 1 78.56 102 LEU A N 1
ATOM 786 C CA . LEU A 1 102 ? -9.039 -17.922 -12.461 1 78.56 102 LEU A CA 1
ATOM 787 C C . LEU A 1 102 ? -8.898 -18.078 -13.977 1 78.56 102 LEU A C 1
ATOM 789 O O . LEU A 1 102 ? -8.016 -18.797 -14.453 1 78.56 102 LEU A O 1
ATOM 793 N N . ALA A 1 103 ? -9.25 -17.188 -14.664 1 72.25 103 ALA A N 1
ATOM 794 C CA . ALA A 1 103 ? -9.156 -17.281 -16.109 1 72.25 103 ALA A CA 1
ATOM 795 C C . ALA A 1 103 ? -8.898 -18.719 -16.562 1 72.25 103 ALA A C 1
ATOM 797 O O . ALA A 1 103 ? -9.625 -19.641 -16.172 1 72.25 103 ALA A O 1
ATOM 798 N N . ALA A 1 104 ? -7.887 -19.047 -17.406 1 80.75 104 ALA A N 1
ATOM 799 C CA . ALA A 1 104 ? -7.547 -20.359 -17.969 1 80.75 104 ALA A CA 1
ATOM 800 C C . ALA A 1 104 ? -6.598 -21.109 -17.047 1 80.75 104 ALA A C 1
ATOM 802 O O . ALA A 1 104 ? -6.176 -22.234 -17.359 1 80.75 104 ALA A O 1
ATOM 803 N N . THR A 1 105 ? -6.398 -20.656 -15.867 1 86.75 105 THR A N 1
ATOM 804 C CA . THR A 1 105 ? -5.473 -21.297 -14.938 1 86.75 105 THR A CA 1
ATOM 805 C C . THR A 1 105 ? -6.219 -22.234 -13.984 1 86.75 105 THR A C 1
ATOM 807 O O . THR A 1 105 ? -7.215 -21.828 -13.375 1 86.75 105 THR A O 1
ATOM 810 N N . PRO A 1 106 ? -5.746 -23.469 -13.961 1 85.75 106 PRO A N 1
ATOM 811 C CA . PRO A 1 106 ? -6.398 -24.406 -13.039 1 85.75 106 PRO A CA 1
ATOM 812 C C . PRO A 1 106 ? -6.406 -23.906 -11.594 1 85.75 106 PRO A C 1
ATOM 814 O O . PRO A 1 106 ? -5.398 -23.391 -11.117 1 85.75 106 PRO A O 1
ATOM 817 N N . LEU A 1 107 ? -7.508 -24.094 -10.969 1 86.88 107 LEU A N 1
ATOM 818 C CA . LEU A 1 107 ? -7.676 -23.656 -9.586 1 86.88 107 LEU A CA 1
ATOM 819 C C . LEU A 1 107 ? -6.633 -24.297 -8.68 1 86.88 107 LEU A C 1
ATOM 821 O O . LEU A 1 107 ? -6.109 -23.656 -7.77 1 86.88 107 LEU A O 1
ATOM 825 N N . GLU A 1 108 ? -6.391 -25.547 -9.016 1 89.56 108 GLU A N 1
ATOM 826 C CA . GLU A 1 108 ? -5.43 -26.281 -8.195 1 89.56 108 GLU A CA 1
ATOM 827 C C . GLU A 1 108 ? -4.055 -25.609 -8.234 1 89.56 108 GLU A C 1
ATOM 829 O O . GLU A 1 108 ? -3.354 -25.578 -7.219 1 89.56 108 GLU A O 1
ATOM 834 N N . ASP A 1 109 ? -3.65 -25.109 -9.352 1 92.44 109 ASP A N 1
ATOM 835 C CA . ASP A 1 109 ? -2.367 -24.422 -9.484 1 92.44 109 ASP A CA 1
ATOM 836 C C . ASP A 1 109 ? -2.352 -23.141 -8.672 1 92.44 109 ASP A C 1
ATOM 838 O O . ASP A 1 109 ? -1.351 -22.812 -8.023 1 92.44 109 ASP A O 1
ATOM 842 N N . VAL A 1 110 ? -3.438 -22.469 -8.656 1 92.69 110 VAL A N 1
ATOM 843 C CA . VAL A 1 110 ? -3.537 -21.203 -7.934 1 92.69 110 VAL A CA 1
ATOM 844 C C . VAL A 1 110 ? -3.49 -21.469 -6.43 1 92.69 110 VAL A C 1
ATOM 846 O O . VAL A 1 110 ? -2.781 -20.781 -5.695 1 92.69 110 VAL A O 1
ATOM 849 N N . LEU A 1 111 ? -4.18 -22.5 -6.031 1 91.88 111 LEU A N 1
ATOM 850 C CA . LEU A 1 111 ? -4.219 -22.828 -4.609 1 91.88 111 LEU A CA 1
ATOM 851 C C . LEU A 1 111 ? -2.85 -23.297 -4.121 1 91.88 111 LEU A C 1
ATOM 853 O O . LEU A 1 111 ? -2.441 -22.969 -3.004 1 91.88 111 LEU A O 1
ATOM 857 N N . ALA A 1 112 ? -2.217 -24.078 -4.938 1 94.25 112 ALA A N 1
ATOM 858 C CA . ALA A 1 112 ? -0.864 -24.516 -4.59 1 94.25 112 ALA A CA 1
ATOM 859 C C . ALA A 1 112 ? 0.069 -23.312 -4.422 1 94.25 112 ALA A C 1
ATOM 861 O O . ALA A 1 112 ? 0.83 -23.234 -3.455 1 94.25 112 ALA A O 1
ATOM 862 N N . ALA A 1 113 ? -0.02 -22.391 -5.301 1 96.62 113 ALA A N 1
ATOM 863 C CA . ALA A 1 113 ? 0.792 -21.188 -5.234 1 96.62 113 ALA A CA 1
ATOM 864 C C . ALA A 1 113 ? 0.436 -20.359 -4 1 96.62 113 ALA A C 1
ATOM 866 O O . ALA A 1 113 ? 1.322 -19.875 -3.291 1 96.62 113 ALA A O 1
ATOM 867 N N . ALA A 1 114 ? -0.831 -20.234 -3.781 1 96.38 114 ALA A N 1
ATOM 868 C CA . ALA A 1 114 ? -1.281 -19.469 -2.615 1 96.38 114 ALA A CA 1
ATOM 869 C C . ALA A 1 114 ? -0.771 -20.109 -1.322 1 96.38 114 ALA A C 1
ATOM 871 O O . ALA A 1 114 ? -0.353 -19.391 -0.403 1 96.38 114 ALA A O 1
ATOM 872 N N . SER A 1 115 ? -0.873 -21.406 -1.267 1 95.94 115 SER A N 1
ATOM 873 C CA . SER A 1 115 ? -0.364 -22.125 -0.105 1 95.94 115 SER A CA 1
ATOM 874 C C . SER A 1 115 ? 1.14 -21.922 0.055 1 95.94 115 SER A C 1
ATOM 876 O O . SER A 1 115 ? 1.625 -21.688 1.162 1 95.94 115 SER A O 1
ATOM 878 N N . TYR A 1 116 ? 1.874 -21.984 -1.014 1 97.25 116 TYR A N 1
ATOM 879 C CA . TYR A 1 116 ? 3.316 -21.75 -1.02 1 97.25 116 TYR A CA 1
ATOM 880 C C . TYR A 1 116 ? 3.652 -20.359 -0.506 1 97.25 116 TYR A C 1
ATOM 882 O O . TYR A 1 116 ? 4.582 -20.188 0.285 1 97.25 116 TYR A O 1
ATOM 890 N N . LEU A 1 117 ? 2.842 -19.422 -0.867 1 97.69 117 LEU A N 1
ATOM 891 C CA . LEU A 1 117 ? 3.088 -18.016 -0.531 1 97.69 117 LEU A CA 1
ATOM 892 C C . LEU A 1 117 ? 2.436 -17.656 0.798 1 97.69 117 LEU A C 1
ATOM 894 O O . LEU A 1 117 ? 2.469 -16.5 1.215 1 97.69 117 LEU A O 1
ATOM 898 N N . HIS A 1 118 ? 1.749 -18.609 1.387 1 97.06 118 HIS A N 1
ATOM 899 C CA . HIS A 1 118 ? 1.093 -18.438 2.678 1 97.06 118 HIS A CA 1
ATOM 900 C C . HIS A 1 118 ? 0.032 -17.344 2.611 1 97.06 118 HIS A C 1
ATOM 902 O O . HIS A 1 118 ? -0.02 -16.469 3.482 1 97.06 118 HIS A O 1
ATOM 908 N N . MET A 1 119 ? -0.747 -17.359 1.584 1 95.56 119 MET A N 1
ATOM 909 C CA . MET A 1 119 ? -1.899 -16.484 1.418 1 95.56 119 MET A CA 1
ATOM 910 C C . MET A 1 119 ? -3.178 -17.156 1.894 1 95.56 119 MET A C 1
ATOM 912 O O . MET A 1 119 ? -3.979 -17.625 1.079 1 95.56 119 MET A O 1
ATOM 916 N N . ASN A 1 120 ? -3.42 -17.062 3.119 1 86.19 120 ASN A N 1
ATOM 917 C CA . ASN A 1 120 ? -4.438 -17.859 3.791 1 86.19 120 ASN A CA 1
ATOM 918 C C . ASN A 1 120 ? -5.844 -17.469 3.352 1 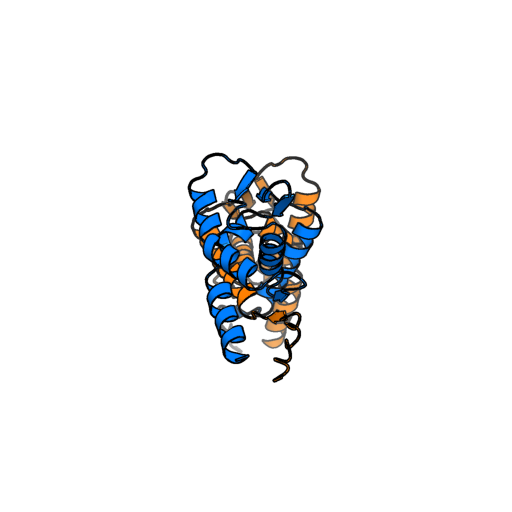86.19 120 ASN A C 1
ATOM 920 O O . ASN A 1 120 ? -6.723 -18.312 3.225 1 86.19 120 ASN A O 1
ATOM 924 N N . ASP A 1 121 ? -6.043 -16.234 3.123 1 81.44 121 ASP A N 1
ATOM 925 C CA . ASP A 1 121 ? -7.379 -15.789 2.748 1 81.44 121 ASP A CA 1
ATOM 926 C C . ASP A 1 121 ? -7.801 -16.375 1.405 1 81.44 121 ASP A C 1
ATOM 928 O O . ASP A 1 121 ? -8.961 -16.75 1.223 1 81.44 121 ASP A O 1
ATOM 932 N N . VAL A 1 122 ? -6.93 -16.484 0.567 1 82.56 122 VAL A N 1
ATOM 933 C CA . VAL A 1 122 ? -7.219 -17.047 -0.753 1 82.56 122 VAL A CA 1
ATOM 934 C C . VAL A 1 122 ? -7.461 -18.547 -0.643 1 82.56 122 VAL A C 1
ATOM 936 O O . VAL A 1 122 ? -8.398 -19.078 -1.243 1 82.56 122 VAL A O 1
ATOM 939 N N . VAL A 1 123 ? -6.742 -19.172 0.133 1 80.75 123 VAL A N 1
ATOM 940 C CA . VAL A 1 123 ? -6.832 -20.625 0.291 1 80.75 123 VAL A CA 1
ATOM 941 C C . VAL A 1 123 ? -8.148 -20.984 0.966 1 80.75 123 VAL A C 1
ATOM 943 O O . VAL A 1 123 ? -8.852 -21.891 0.515 1 80.75 123 VAL A O 1
ATOM 946 N N . LYS A 1 124 ? -8.492 -20.234 1.896 1 77.62 124 LYS A N 1
ATOM 947 C CA . LYS A 1 124 ? -9.688 -20.547 2.674 1 77.62 124 LYS A CA 1
ATOM 948 C C . LYS A 1 124 ? -10.953 -20.281 1.866 1 77.62 124 LYS A C 1
ATOM 950 O O . LYS A 1 124 ? -11.891 -21.078 1.893 1 77.62 124 LYS A O 1
ATOM 955 N N . LEU A 1 125 ? -10.969 -19.297 1.162 1 68.75 125 LEU A N 1
ATOM 956 C CA . LEU A 1 125 ? -12.188 -18.875 0.476 1 68.75 125 LEU A CA 1
ATOM 957 C C . LEU A 1 125 ? -12.398 -19.688 -0.796 1 68.75 125 LEU A C 1
ATOM 959 O O . LEU A 1 125 ? -13.539 -20.016 -1.147 1 68.75 125 LEU A O 1
ATOM 963 N N . SER A 1 126 ? -11.367 -19.953 -1.473 1 66.75 126 SER A N 1
ATOM 964 C CA . SER A 1 126 ? -11.523 -20.688 -2.727 1 66.75 126 SER A CA 1
ATOM 965 C C . SER A 1 126 ? -11.969 -22.125 -2.479 1 66.75 126 SER A C 1
ATOM 967 O O . SER A 1 126 ? -12.695 -22.703 -3.285 1 66.75 126 SER A O 1
ATOM 969 N N . LEU A 1 127 ? -11.531 -22.609 -1.456 1 61.81 127 LEU A N 1
ATOM 970 C CA . LEU A 1 127 ? -11.938 -23.953 -1.11 1 61.81 127 LEU A CA 1
ATOM 971 C C . LEU A 1 127 ? -13.43 -24.016 -0.796 1 61.81 127 LEU A C 1
ATOM 973 O O . LEU A 1 127 ? -14.109 -24.984 -1.151 1 61.81 127 LEU A O 1
ATOM 977 N N . ARG A 1 128 ? -13.836 -22.969 -0.252 1 58.31 128 ARG A N 1
ATOM 978 C CA . ARG A 1 128 ? -15.258 -22.938 0.067 1 58.31 128 ARG A CA 1
ATOM 979 C C . ARG A 1 128 ? -16.094 -22.859 -1.201 1 58.31 128 ARG A C 1
ATOM 981 O O . ARG A 1 128 ? -17.172 -23.469 -1.28 1 58.31 128 ARG A O 1
ATOM 988 N N . GLY A 1 129 ? -15.625 -22.031 -2.082 1 55.22 129 GLY A N 1
ATOM 989 C CA . GLY A 1 129 ? -16.375 -21.953 -3.322 1 55.22 129 GLY A CA 1
ATOM 990 C C . GLY A 1 129 ? -16.391 -23.25 -4.098 1 55.22 129 GLY A C 1
ATOM 991 O O . GLY A 1 129 ? -17.375 -23.594 -4.734 1 55.22 129 GLY A O 1
ATOM 992 N N . ALA A 1 130 ? -15.305 -23.922 -4.141 1 53.38 130 ALA A N 1
ATOM 993 C CA . ALA A 1 130 ? -15.234 -25.219 -4.809 1 53.38 130 ALA A CA 1
ATOM 994 C C . ALA A 1 130 ? -16.125 -26.25 -4.109 1 53.38 130 ALA A C 1
ATOM 996 O O . ALA A 1 130 ? -16.75 -27.078 -4.766 1 53.38 130 ALA A O 1
ATOM 997 N N . LEU A 1 131 ? -16.109 -26.156 -2.836 1 51.53 131 LEU A N 1
ATOM 998 C CA . LEU A 1 131 ? -16.953 -27.109 -2.107 1 51.53 131 LEU A CA 1
ATOM 999 C C . LEU A 1 131 ? -18.422 -26.781 -2.295 1 51.53 131 LEU A C 1
ATOM 1001 O O . LEU A 1 131 ? -19.266 -27.688 -2.287 1 51.53 131 LEU A O 1
ATOM 1005 N N . GLY A 1 132 ? -18.672 -25.516 -2.393 1 46.22 132 GLY A N 1
ATOM 1006 C CA . GLY A 1 132 ? -20.078 -25.266 -2.631 1 46.22 132 GLY A CA 1
ATOM 1007 C C . GLY A 1 132 ? -20.531 -25.656 -4.023 1 46.22 132 GLY A C 1
ATOM 1008 O O . GLY A 1 132 ? -21.734 -25.703 -4.305 1 46.22 132 GLY A O 1
ATOM 1009 N N . ALA A 1 133 ? -19.688 -25.734 -4.988 1 43.94 133 ALA A N 1
ATOM 1010 C CA . ALA A 1 133 ? -20.078 -26.172 -6.32 1 43.94 133 ALA A CA 1
ATOM 1011 C C . ALA A 1 133 ? -20.266 -27.688 -6.355 1 43.94 133 ALA A C 1
ATOM 1013 O O . ALA A 1 133 ? -20.703 -28.25 -7.367 1 43.94 133 ALA A O 1
ATOM 1014 N N . ARG A 1 134 ? -19.891 -28.375 -5.43 1 38 134 ARG A N 1
ATOM 1015 C CA . ARG A 1 134 ? -20.281 -29.797 -5.457 1 38 134 ARG A CA 1
ATOM 1016 C C . ARG A 1 134 ? -21.656 -29.984 -4.855 1 38 134 ARG A C 1
ATOM 1018 O O . ARG A 1 134 ? -22.047 -29.297 -3.91 1 38 134 ARG A O 1
ATOM 1025 N N . MET B 1 1 ? -24.609 -42.75 -19.797 1 30.02 1 MET B N 1
ATOM 1026 C 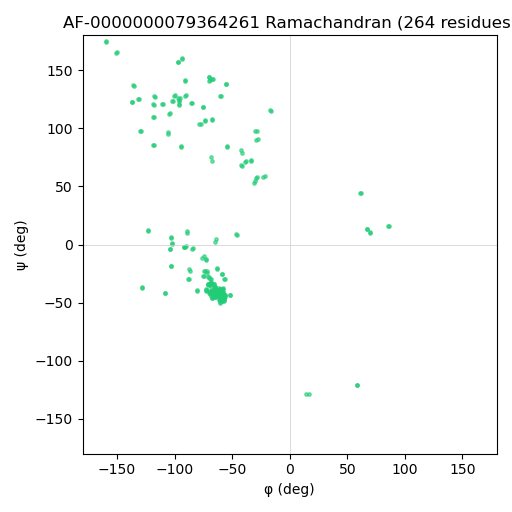CA . MET B 1 1 ? -23.344 -42.031 -19.922 1 30.02 1 MET B CA 1
ATOM 1027 C C . MET B 1 1 ? -23.453 -40.656 -19.312 1 30.02 1 MET B C 1
ATOM 1029 O O . MET B 1 1 ? -24.109 -39.781 -19.875 1 30.02 1 MET B O 1
ATOM 1033 N N . SER B 1 2 ? -23.641 -40.5 -18.047 1 36.69 2 SER B N 1
ATOM 1034 C CA . SER B 1 2 ? -23.969 -39.312 -17.219 1 36.69 2 SER B CA 1
ATOM 1035 C C . SER B 1 2 ? -22.969 -38.188 -17.453 1 36.69 2 SER B C 1
ATOM 1037 O O . SER B 1 2 ? -21.766 -38.375 -17.266 1 36.69 2 SER B O 1
ATOM 1039 N N . GLY B 1 3 ? -23.203 -37.375 -18.5 1 32.5 3 GLY B N 1
ATOM 1040 C CA . GLY B 1 3 ? -22.453 -36.188 -18.922 1 32.5 3 GLY B CA 1
ATOM 1041 C C . GLY B 1 3 ? -22.047 -35.281 -17.766 1 32.5 3 GLY B C 1
ATOM 1042 O O . GLY B 1 3 ? -22.906 -34.688 -17.109 1 32.5 3 GLY B O 1
ATOM 1043 N N . VAL B 1 4 ? -21.172 -35.719 -16.938 1 38.47 4 VAL B N 1
ATOM 1044 C CA . VAL B 1 4 ? -20.609 -34.812 -15.945 1 38.47 4 VAL B CA 1
ATOM 1045 C C . VAL B 1 4 ? -20.406 -33.438 -16.562 1 38.47 4 VAL B C 1
ATOM 1047 O O . VAL B 1 4 ? -19.688 -33.281 -17.547 1 38.47 4 VAL B O 1
ATOM 1050 N N . SER B 1 5 ? -21.5 -32.781 -16.781 1 38.59 5 SER B N 1
ATOM 1051 C CA . SER B 1 5 ? -21.484 -31.406 -17.219 1 38.59 5 SER B CA 1
ATOM 1052 C C . SER B 1 5 ? -20.297 -30.656 -16.625 1 38.59 5 SER B C 1
ATOM 1054 O O . SER B 1 5 ? -20.125 -30.609 -15.398 1 38.59 5 SER B O 1
ATOM 1056 N N . LYS B 1 6 ? -19.062 -30.953 -17.125 1 40.09 6 LYS B N 1
ATOM 1057 C CA . LYS B 1 6 ? -17.969 -30.031 -16.828 1 40.09 6 LYS B CA 1
ATOM 1058 C C . LYS B 1 6 ? -18.469 -28.609 -16.641 1 40.09 6 LYS B C 1
ATOM 1060 O O . LYS B 1 6 ? -18.953 -27.984 -17.594 1 40.09 6 LYS B O 1
ATOM 1065 N N . GLU B 1 7 ? -19.359 -28.391 -15.75 1 41.12 7 GLU B N 1
ATOM 1066 C CA . GLU B 1 7 ? -19.641 -26.969 -15.492 1 41.12 7 GLU B CA 1
ATOM 1067 C C . GLU B 1 7 ? -18.406 -26.109 -15.781 1 41.12 7 GLU B C 1
ATOM 1069 O O . GLU B 1 7 ? -17.297 -26.438 -15.359 1 41.12 7 GLU B O 1
ATOM 1074 N N . PRO B 1 8 ? -18.328 -25.5 -16.969 1 40.56 8 PRO B N 1
ATOM 1075 C CA . PRO B 1 8 ? -17.203 -24.609 -17.297 1 40.56 8 PRO B CA 1
ATOM 1076 C C . PRO B 1 8 ? -16.609 -23.922 -16.062 1 40.56 8 PRO B C 1
ATOM 1078 O O . PRO B 1 8 ? -17.359 -23.516 -15.164 1 40.56 8 PRO B O 1
ATOM 1081 N N . ILE B 1 9 ? -15.664 -24.438 -15.398 1 44.69 9 ILE B N 1
ATOM 1082 C CA . ILE B 1 9 ? -15.008 -23.719 -14.32 1 44.69 9 ILE B CA 1
ATOM 1083 C C . ILE B 1 9 ? -15.203 -22.219 -14.516 1 44.69 9 ILE B C 1
ATOM 1085 O O . ILE B 1 9 ? -14.711 -21.641 -15.484 1 44.69 9 ILE B O 1
ATOM 1089 N N . SER B 1 10 ? -16.391 -21.609 -14.594 1 45.38 10 SER B N 1
ATOM 1090 C CA . SER B 1 10 ? -16.75 -20.203 -14.562 1 45.38 10 SER B CA 1
ATOM 1091 C C . SER B 1 10 ? -15.602 -19.359 -14 1 45.38 10 SER B C 1
ATOM 1093 O O . SER B 1 10 ? -14.859 -19.812 -13.133 1 45.38 10 SER B O 1
ATOM 1095 N N . VAL B 1 11 ? -15.031 -18.438 -14.867 1 52.22 11 VAL B N 1
ATOM 1096 C CA . VAL B 1 11 ? -14.125 -17.359 -14.484 1 52.22 11 VAL B CA 1
ATOM 1097 C C . VAL B 1 11 ? -14.469 -16.875 -13.078 1 52.22 11 VAL B C 1
ATOM 1099 O O . VAL B 1 11 ? -15.484 -16.188 -12.891 1 52.22 11 VAL B O 1
ATOM 1102 N N . LEU B 1 12 ? -14.531 -17.781 -12.141 1 58.78 12 LEU B N 1
ATOM 1103 C CA . LEU B 1 12 ? -14.852 -17.438 -10.758 1 58.78 12 LEU B CA 1
ATOM 1104 C C . LEU B 1 12 ? -14.133 -16.172 -10.32 1 58.78 12 LEU B C 1
ATOM 1106 O O . LEU B 1 12 ? -12.898 -16.109 -10.391 1 58.78 12 LEU B O 1
ATOM 1110 N N . GLN B 1 13 ? -14.719 -14.992 -10.711 1 71.19 13 GLN B N 1
ATOM 1111 C CA . GLN B 1 13 ? -14.344 -13.711 -10.125 1 71.19 13 GLN B CA 1
ATOM 1112 C C . GLN B 1 13 ? -14.789 -13.617 -8.664 1 71.19 13 GLN B C 1
ATOM 1114 O O . GLN B 1 13 ? -15.938 -13.289 -8.383 1 71.19 13 GLN B O 1
ATOM 1119 N N . GLN B 1 14 ? -14.133 -14.258 -7.832 1 76.44 14 GLN B N 1
ATOM 1120 C CA . GLN B 1 14 ? -14.43 -14.242 -6.402 1 76.44 14 GLN B CA 1
ATOM 1121 C C . GLN B 1 14 ? -13.906 -12.969 -5.746 1 76.44 14 GLN B C 1
ATOM 1123 O O . GLN B 1 14 ? -12.695 -12.766 -5.645 1 76.44 14 GLN B O 1
ATOM 1128 N N . PRO B 1 15 ? -14.938 -12.031 -5.48 1 79.06 15 PRO B N 1
ATOM 1129 C CA . PRO B 1 15 ? -14.508 -10.82 -4.773 1 79.06 15 PRO B CA 1
ATOM 1130 C C . PRO B 1 15 ? -14.117 -11.094 -3.322 1 79.06 15 PRO B C 1
ATOM 1132 O O . PRO B 1 15 ? -14.672 -11.992 -2.686 1 79.06 15 PRO B O 1
ATOM 1135 N N . PHE B 1 16 ? -13.133 -10.375 -2.902 1 86.25 16 PHE B N 1
ATOM 1136 C CA . PHE B 1 16 ? -12.719 -10.344 -1.505 1 86.25 16 PHE B CA 1
ATOM 1137 C C . PHE B 1 16 ? -12.859 -8.938 -0.931 1 86.25 16 PHE B C 1
ATOM 1139 O O . PHE B 1 16 ? -11.891 -8.18 -0.894 1 86.25 16 PHE B O 1
ATOM 1146 N N . PRO B 1 17 ? -14 -8.586 -0.454 1 85.5 17 PRO B N 1
ATOM 1147 C CA . PRO B 1 17 ? -14.32 -7.211 -0.077 1 85.5 17 PRO B CA 1
ATOM 1148 C C . PRO B 1 17 ? -13.445 -6.691 1.062 1 85.5 17 PRO B C 1
ATOM 1150 O O . PRO B 1 17 ? -13.312 -5.477 1.236 1 85.5 17 PRO B O 1
ATOM 1153 N N . GLU B 1 18 ? -12.852 -7.59 1.809 1 92.25 18 GLU B N 1
ATOM 1154 C CA . GLU B 1 18 ? -12.055 -7.156 2.951 1 92.25 18 GLU B CA 1
ATOM 1155 C C . GLU B 1 18 ? -10.594 -6.969 2.562 1 92.25 18 GLU B C 1
ATOM 1157 O O . GLU B 1 18 ? -9.781 -6.527 3.377 1 92.25 18 GLU B O 1
ATOM 1162 N N . HIS B 1 19 ? -10.289 -7.254 1.35 1 94.5 19 HIS B N 1
ATOM 1163 C CA . HIS B 1 19 ? -8.891 -7.277 0.938 1 94.5 19 HIS B CA 1
ATOM 1164 C C . HIS B 1 19 ? -8.242 -5.914 1.121 1 94.5 19 HIS B C 1
ATOM 1166 O O . HIS B 1 19 ? -7.141 -5.812 1.676 1 94.5 19 HIS B O 1
ATOM 1172 N N . SER B 1 20 ? -8.938 -4.875 0.639 1 96.31 20 SER B N 1
ATOM 1173 C CA . SER B 1 20 ? -8.344 -3.547 0.715 1 96.31 20 SER B CA 1
ATOM 1174 C C . SER B 1 20 ? -8.078 -3.141 2.16 1 96.31 20 SER B C 1
ATOM 1176 O O . SER B 1 20 ? -7.043 -2.549 2.467 1 96.31 20 SER B O 1
ATOM 1178 N N . ARG B 1 21 ? -8.961 -3.463 3.012 1 96.25 21 ARG B N 1
ATOM 1179 C CA . ARG B 1 21 ? -8.789 -3.148 4.426 1 96.25 21 ARG B CA 1
ATOM 1180 C C . ARG B 1 21 ? -7.652 -3.961 5.035 1 96.25 21 ARG B C 1
ATOM 1182 O O . ARG B 1 21 ? -6.883 -3.447 5.852 1 96.25 21 ARG B O 1
ATOM 1189 N N . GLN B 1 22 ? -7.609 -5.207 4.664 1 96.25 22 GLN B N 1
ATOM 1190 C CA . GLN B 1 22 ? -6.539 -6.062 5.16 1 96.25 22 GLN B CA 1
ATOM 1191 C C . GLN B 1 22 ? -5.176 -5.57 4.68 1 96.25 22 GLN B C 1
ATOM 1193 O O . GLN B 1 22 ? -4.203 -5.582 5.438 1 96.25 22 GLN B O 1
ATOM 1198 N N . LEU B 1 23 ? -5.121 -5.172 3.449 1 97.62 23 LEU B N 1
ATOM 1199 C CA . LEU B 1 23 ? -3.881 -4.617 2.922 1 97.62 23 LEU B CA 1
ATOM 1200 C C . LEU B 1 23 ? -3.465 -3.375 3.705 1 97.62 23 LEU B C 1
ATOM 1202 O O . LEU B 1 23 ? -2.303 -3.244 4.094 1 97.62 23 LEU B O 1
ATOM 1206 N N . LEU B 1 24 ? -4.383 -2.496 3.934 1 98 24 LEU B N 1
ATOM 1207 C CA . LEU B 1 24 ? -4.105 -1.276 4.684 1 98 24 LEU B CA 1
ATOM 1208 C C . LEU B 1 24 ? -3.574 -1.604 6.074 1 98 24 LEU B C 1
ATOM 1210 O O . LEU B 1 24 ? -2.617 -0.979 6.543 1 98 24 LEU B O 1
ATOM 1214 N N . ARG B 1 25 ? -4.176 -2.576 6.711 1 97.75 25 ARG B N 1
ATOM 1215 C CA . ARG B 1 25 ? -3.717 -3.006 8.031 1 97.75 25 ARG B CA 1
ATOM 1216 C C . ARG B 1 25 ? -2.273 -3.494 7.973 1 97.75 25 ARG B C 1
ATOM 1218 O O . ARG B 1 25 ? -1.471 -3.172 8.852 1 97.75 25 ARG B O 1
ATOM 1225 N N . GLY B 1 26 ? -1.966 -4.242 6.965 1 98.12 26 GLY B N 1
ATOM 1226 C CA . GLY B 1 26 ? -0.603 -4.719 6.793 1 98.12 26 GLY B CA 1
ATOM 1227 C C . GLY B 1 26 ? 0.403 -3.598 6.617 1 98.12 26 GLY B C 1
ATOM 1228 O O . GLY B 1 26 ? 1.48 -3.621 7.215 1 98.12 26 GLY B O 1
ATOM 1229 N N . LEU B 1 27 ? 0.043 -2.639 5.836 1 98.62 27 LEU B N 1
ATOM 1230 C CA . LEU B 1 27 ? 0.92 -1.498 5.594 1 98.62 27 LEU B CA 1
ATOM 1231 C C . LEU B 1 27 ? 1.099 -0.669 6.863 1 98.62 27 LEU B C 1
ATOM 1233 O O . LEU B 1 27 ? 2.197 -0.184 7.141 1 98.62 27 LEU B O 1
ATOM 1237 N N . ARG B 1 28 ? 0.035 -0.52 7.582 1 98.44 28 ARG B N 1
ATOM 1238 C CA . ARG B 1 28 ? 0.097 0.196 8.852 1 98.44 28 ARG B CA 1
ATOM 1239 C C . ARG B 1 28 ? 1.049 -0.495 9.82 1 98.44 28 ARG B C 1
ATOM 1241 O O . ARG B 1 28 ? 1.868 0.161 10.469 1 98.44 28 ARG B O 1
ATOM 1248 N N . GLU B 1 29 ? 0.94 -1.801 9.93 1 98.38 29 GLU B N 1
ATOM 1249 C CA . GLU B 1 29 ? 1.81 -2.578 10.805 1 98.38 29 GLU B CA 1
ATOM 1250 C C . GLU B 1 29 ? 3.271 -2.459 10.383 1 98.38 29 GLU B C 1
ATOM 1252 O O . GLU B 1 29 ? 4.16 -2.322 11.227 1 98.38 29 GLU B O 1
ATOM 1257 N N . GLN B 1 30 ? 3.482 -2.502 9.133 1 97.94 30 GLN B N 1
ATOM 1258 C CA . GLN B 1 30 ? 4.836 -2.334 8.617 1 97.94 30 GLN B CA 1
ATOM 1259 C C . GLN B 1 30 ? 5.418 -0.984 9.031 1 97.94 30 GLN B C 1
ATOM 1261 O O . GLN B 1 30 ? 6.547 -0.913 9.516 1 97.94 30 GLN B O 1
ATOM 1266 N N . ARG B 1 31 ? 4.68 0.026 8.836 1 98.06 31 ARG B N 1
ATOM 1267 C CA . ARG B 1 31 ? 5.191 1.352 9.18 1 98.06 31 ARG B CA 1
ATOM 1268 C C . ARG B 1 31 ? 5.5 1.457 10.664 1 98.06 31 ARG B C 1
ATOM 1270 O O . ARG B 1 31 ? 6.523 2.021 11.055 1 98.06 31 ARG B O 1
ATOM 1277 N N . ALA B 1 32 ? 4.59 0.904 11.461 1 97.75 32 ALA B N 1
ATOM 1278 C CA . ALA B 1 32 ? 4.777 0.936 12.906 1 97.75 32 ALA B CA 1
ATOM 1279 C C . ALA B 1 32 ? 6.082 0.251 13.305 1 97.75 32 ALA B C 1
ATOM 1281 O O . ALA B 1 32 ? 6.699 0.618 14.312 1 97.75 32 ALA B O 1
ATOM 1282 N N . GLN B 1 33 ? 6.57 -0.678 12.469 1 97 33 GLN B N 1
ATOM 1283 C CA . GLN B 1 33 ? 7.777 -1.444 12.758 1 97 33 GLN B CA 1
ATOM 1284 C C . GLN B 1 33 ? 8.969 -0.907 11.969 1 97 33 GLN B C 1
ATOM 1286 O O . GLN B 1 33 ? 10.078 -1.437 12.07 1 97 33 GLN B O 1
ATOM 1291 N N . GLY B 1 34 ? 8.734 0.13 11.203 1 96.5 34 GLY B N 1
ATOM 1292 C CA . GLY B 1 34 ? 9.781 0.638 10.336 1 96.5 34 GLY B CA 1
ATOM 1293 C C . GLY B 1 34 ? 10.156 -0.323 9.219 1 96.5 34 GLY B C 1
ATOM 1294 O O . GLY B 1 34 ? 11.211 -0.177 8.594 1 96.5 34 GLY B O 1
ATOM 1295 N N . PHE B 1 35 ? 9.32 -1.322 9.031 1 95.62 35 PHE B N 1
ATOM 1296 C CA . PHE B 1 35 ? 9.586 -2.387 8.07 1 95.62 35 PHE B CA 1
ATOM 1297 C C . PHE B 1 35 ? 9.344 -1.903 6.641 1 95.62 35 PHE B C 1
ATOM 1299 O O . PHE B 1 35 ? 8.273 -1.377 6.332 1 95.62 35 PHE B O 1
ATOM 1306 N N . LEU B 1 36 ? 10.336 -1.88 5.766 1 94.19 36 LEU B N 1
ATOM 1307 C CA . LEU B 1 36 ? 10.328 -1.572 4.34 1 94.19 36 LEU B CA 1
ATOM 1308 C C . LEU B 1 36 ? 10.055 -0.091 4.105 1 94.19 36 LEU B C 1
ATOM 1310 O O . LEU B 1 36 ? 9.672 0.307 3.002 1 94.19 36 LEU B O 1
ATOM 1314 N N . CYS B 1 37 ? 10.086 0.74 5.145 1 95.75 37 CYS B N 1
ATOM 1315 C CA . CYS B 1 37 ? 10.023 2.18 4.922 1 95.75 37 CYS B CA 1
ATOM 1316 C C . CYS B 1 37 ? 11.203 2.652 4.078 1 95.75 37 CYS B C 1
ATOM 1318 O O . CYS B 1 37 ? 12.359 2.416 4.434 1 95.75 37 CYS B O 1
ATOM 1320 N N . ASP B 1 38 ? 10.883 3.371 3.002 1 93.5 38 ASP B N 1
ATOM 1321 C CA . ASP B 1 38 ? 11.945 3.678 2.049 1 93.5 38 ASP B CA 1
ATOM 1322 C C . ASP B 1 38 ? 12.086 5.184 1.848 1 93.5 38 ASP B C 1
ATOM 1324 O O . ASP B 1 38 ? 12.758 5.633 0.918 1 93.5 38 ASP B O 1
ATOM 1328 N N . CYS B 1 39 ? 11.438 6.012 2.703 1 95.19 39 CYS B N 1
ATOM 1329 C CA . CYS B 1 39 ? 11.656 7.453 2.689 1 95.19 39 CYS B CA 1
ATOM 1330 C C . CYS B 1 39 ? 11.453 8.047 4.078 1 95.19 39 CYS B C 1
ATOM 1332 O O . CYS B 1 39 ? 10.961 7.371 4.984 1 95.19 39 CYS B O 1
ATOM 1334 N N . THR B 1 40 ? 11.914 9.234 4.191 1 96.56 40 THR B N 1
ATOM 1335 C CA . THR B 1 40 ? 11.672 10.062 5.367 1 96.56 40 THR B CA 1
ATOM 1336 C C . THR B 1 40 ? 11.203 11.453 4.961 1 96.56 40 THR B C 1
ATOM 1338 O O . THR B 1 40 ? 11.852 12.125 4.16 1 96.56 40 THR B O 1
ATOM 1341 N N . VAL B 1 41 ? 10.086 11.844 5.473 1 97.19 41 VAL B N 1
ATOM 1342 C CA . VAL B 1 41 ? 9.586 13.195 5.266 1 97.19 41 VAL B CA 1
ATOM 1343 C C . VAL B 1 41 ? 9.977 14.078 6.445 1 97.19 41 VAL B C 1
ATOM 1345 O O . VAL B 1 41 ? 9.672 13.758 7.598 1 97.19 41 VAL B O 1
ATOM 1348 N N . LEU B 1 42 ? 10.656 15.156 6.141 1 97.56 42 LEU B N 1
ATOM 1349 C CA . LEU B 1 42 ? 11.078 16.094 7.18 1 97.56 42 LEU B CA 1
ATOM 1350 C C . LEU B 1 42 ? 10.172 17.312 7.211 1 97.56 42 LEU B C 1
ATOM 1352 O O . LEU B 1 42 ? 9.969 17.969 6.184 1 97.56 42 LEU B O 1
ATOM 1356 N N . VAL B 1 43 ? 9.602 17.578 8.336 1 97.69 43 VAL B N 1
ATOM 1357 C CA . VAL B 1 43 ? 8.859 18.812 8.594 1 97.69 43 VAL B CA 1
ATOM 1358 C C . VAL B 1 43 ? 9.531 19.578 9.734 1 97.69 43 VAL B C 1
ATOM 1360 O O . VAL B 1 43 ? 9.453 19.172 10.898 1 97.69 43 VAL B O 1
ATOM 1363 N N . GLY B 1 44 ? 10.133 20.672 9.359 1 94.88 44 GLY B N 1
ATOM 1364 C CA . GLY B 1 44 ? 11.055 21.234 10.336 1 94.88 44 GLY B CA 1
ATOM 1365 C C . GLY B 1 44 ? 12.156 20.281 10.734 1 94.88 44 GLY B C 1
ATOM 1366 O O . GLY B 1 44 ? 12.883 19.766 9.883 1 94.88 44 GLY B O 1
ATOM 1367 N N . SER B 1 45 ? 12.258 19.953 12.039 1 95.44 45 SER B N 1
ATOM 1368 C CA . SER B 1 45 ? 13.273 19.031 12.531 1 95.44 45 SER B CA 1
ATOM 1369 C C . SER B 1 45 ? 12.68 17.656 12.82 1 95.44 45 SER B C 1
ATOM 1371 O O . SER B 1 45 ? 13.375 16.75 13.281 1 95.44 45 SER B O 1
ATOM 1373 N N . ALA B 1 46 ? 11.422 17.453 12.484 1 97.12 46 ALA B N 1
ATOM 1374 C CA . ALA B 1 46 ? 10.734 16.203 12.797 1 97.12 46 ALA B CA 1
ATOM 1375 C C . ALA B 1 46 ? 10.766 15.25 11.609 1 97.12 46 ALA B C 1
ATOM 1377 O O . ALA B 1 46 ? 10.273 15.578 10.531 1 97.12 46 ALA B O 1
ATOM 1378 N N . PRO B 1 47 ? 11.328 14.102 11.836 1 97.5 47 PRO B N 1
ATOM 1379 C CA . PRO B 1 47 ? 11.344 13.086 10.773 1 97.5 47 PRO B CA 1
ATOM 1380 C C . PRO B 1 47 ? 10.141 12.156 10.836 1 97.5 47 PRO B C 1
ATOM 1382 O O . PRO B 1 47 ? 9.695 11.781 11.922 1 97.5 47 PRO B O 1
ATOM 1385 N N . PHE B 1 48 ? 9.594 11.781 9.602 1 98 48 PHE B N 1
ATOM 1386 C CA . PHE B 1 48 ? 8.484 10.844 9.469 1 98 48 PHE B CA 1
ATOM 1387 C C . PHE B 1 48 ? 8.812 9.758 8.453 1 98 48 PHE B C 1
ATOM 1389 O O . PHE B 1 48 ? 8.688 9.977 7.242 1 98 48 PHE B O 1
ATOM 1396 N N . PRO B 1 49 ? 9.258 8.602 8.922 1 97.69 49 PRO B N 1
ATOM 1397 C CA . PRO B 1 49 ? 9.469 7.488 7.988 1 97.69 49 PRO B CA 1
ATOM 1398 C C . PRO B 1 49 ? 8.156 6.965 7.398 1 97.69 49 PRO B C 1
ATOM 1400 O O . PRO B 1 49 ? 7.137 6.934 8.086 1 97.69 49 PRO B O 1
ATOM 1403 N N . ALA B 1 50 ? 8.203 6.582 6.102 1 97.81 50 ALA B N 1
ATOM 1404 C CA . ALA B 1 50 ? 7 6.098 5.426 1 97.81 50 ALA B CA 1
ATOM 1405 C C . ALA B 1 50 ? 7.359 5.281 4.188 1 97.81 50 ALA B C 1
ATOM 1407 O O . ALA B 1 50 ? 8.539 5.078 3.891 1 97.81 50 ALA B O 1
ATOM 1408 N N . HIS B 1 51 ? 6.43 4.719 3.574 1 97.25 51 HIS B N 1
ATOM 1409 C CA . HIS B 1 51 ? 6.574 4.098 2.266 1 97.25 51 HIS B CA 1
ATOM 1410 C C . HIS B 1 51 ? 6.285 5.09 1.146 1 97.25 51 HIS B C 1
ATOM 1412 O O . HIS B 1 51 ? 5.211 5.695 1.111 1 97.25 51 HIS B O 1
ATOM 1418 N N . ARG B 1 52 ? 7.152 5.219 0.193 1 97.25 52 ARG B N 1
ATOM 1419 C CA . ARG B 1 52 ? 6.945 6.125 -0.932 1 97.25 52 ARG B CA 1
ATOM 1420 C C . ARG B 1 52 ? 5.664 5.781 -1.687 1 97.25 52 ARG B C 1
ATOM 1422 O O . ARG B 1 52 ? 4.898 6.672 -2.061 1 97.25 52 ARG B O 1
ATOM 1429 N N . ALA B 1 53 ? 5.41 4.477 -1.871 1 97.25 53 ALA B N 1
ATOM 1430 C CA . ALA B 1 53 ? 4.258 4.023 -2.645 1 97.25 53 ALA B CA 1
ATOM 1431 C C . ALA B 1 53 ? 2.949 4.445 -1.978 1 97.25 53 ALA B C 1
ATOM 1433 O O . ALA B 1 53 ? 1.997 4.836 -2.656 1 97.25 53 ALA B O 1
ATOM 1434 N N . VAL B 1 54 ? 2.867 4.352 -0.659 1 98.44 54 VAL B N 1
ATOM 1435 C CA . VAL B 1 54 ? 1.669 4.746 0.073 1 98.44 54 VAL B CA 1
ATOM 1436 C C . VAL B 1 54 ? 1.482 6.262 -0.025 1 98.44 54 VAL B C 1
ATOM 1438 O O . VAL B 1 54 ? 0.388 6.738 -0.334 1 98.44 54 VAL B O 1
ATOM 1441 N N . LEU B 1 55 ? 2.586 7.051 0.195 1 97.81 55 LEU B N 1
ATOM 1442 C CA . LEU B 1 55 ? 2.518 8.5 0.096 1 97.81 55 LEU B CA 1
ATOM 1443 C C . LEU B 1 55 ? 2.023 8.93 -1.282 1 97.81 55 LEU B C 1
ATOM 1445 O O . LEU B 1 55 ? 1.101 9.742 -1.391 1 97.81 55 LEU B O 1
ATOM 1449 N N . ALA B 1 56 ? 2.578 8.344 -2.312 1 97.25 56 ALA B N 1
ATOM 1450 C CA . ALA B 1 56 ? 2.277 8.727 -3.689 1 97.25 56 ALA B CA 1
ATOM 1451 C C . ALA B 1 56 ? 0.86 8.312 -4.078 1 97.25 56 ALA B C 1
ATOM 1453 O O . ALA B 1 56 ? 0.239 8.945 -4.941 1 97.25 56 ALA B O 1
ATOM 1454 N N . ALA B 1 57 ? 0.337 7.277 -3.475 1 97.94 57 ALA B N 1
ATOM 1455 C CA . ALA B 1 57 ? -1.021 6.824 -3.766 1 97.94 57 ALA B CA 1
ATOM 1456 C C . ALA B 1 57 ? -2.055 7.75 -3.133 1 97.94 57 ALA B C 1
ATOM 1458 O O . ALA B 1 57 ? -3.162 7.902 -3.652 1 97.94 57 ALA B O 1
ATOM 1459 N N . CYS B 1 58 ? -1.727 8.414 -2.068 1 97.5 58 CYS B N 1
ATOM 1460 C CA . CYS B 1 58 ? -2.689 9.188 -1.287 1 97.5 58 CYS B CA 1
ATOM 1461 C C . CYS B 1 58 ? -2.553 10.68 -1.564 1 97.5 58 CYS B C 1
ATOM 1463 O O . CYS B 1 58 ? -3.455 11.453 -1.255 1 97.5 58 CYS B O 1
ATOM 1465 N N . SER B 1 59 ? -1.472 11.133 -2.096 1 97.75 59 SER B N 1
ATOM 1466 C CA . SER B 1 59 ? -1.125 12.547 -2.234 1 97.75 59 SER B CA 1
ATOM 1467 C C . SER B 1 59 ? -0.536 12.836 -3.609 1 97.75 59 SER B C 1
ATOM 1469 O O . SER B 1 59 ? 0.537 12.336 -3.951 1 97.75 59 SER B O 1
ATOM 1471 N N . ALA B 1 60 ? -1.152 13.75 -4.324 1 97 60 ALA B N 1
ATOM 1472 C CA . ALA B 1 60 ? -0.642 14.125 -5.641 1 97 60 ALA B CA 1
ATOM 1473 C C . ALA B 1 60 ? 0.688 14.867 -5.523 1 97 60 ALA B C 1
ATOM 1475 O O . ALA B 1 60 ? 1.53 14.789 -6.418 1 97 60 ALA B O 1
ATOM 1476 N N . PHE B 1 61 ? 0.889 15.562 -4.449 1 96.69 61 PHE B N 1
ATOM 1477 C CA . PHE B 1 61 ? 2.168 16.219 -4.203 1 96.69 61 PHE B CA 1
ATOM 1478 C C . PHE B 1 61 ? 3.297 15.195 -4.141 1 96.69 61 PHE B C 1
ATOM 1480 O O . PHE B 1 61 ? 4.297 15.32 -4.852 1 96.69 61 PHE B O 1
ATOM 1487 N N . PHE B 1 62 ? 3.125 14.164 -3.369 1 96.62 62 PHE B N 1
ATOM 1488 C CA . PHE B 1 62 ? 4.168 13.156 -3.24 1 96.62 62 PHE B CA 1
ATOM 1489 C C . PHE B 1 62 ? 4.301 12.344 -4.523 1 96.62 62 PHE B C 1
ATOM 1491 O O . PHE B 1 62 ? 5.398 11.914 -4.883 1 96.62 62 PHE B O 1
ATOM 1498 N N . HIS B 1 63 ? 3.197 12.117 -5.195 1 96.25 63 HIS B N 1
ATOM 1499 C CA . HIS B 1 63 ? 3.277 11.453 -6.492 1 96.25 63 HIS B CA 1
ATOM 1500 C C . HIS B 1 63 ? 4.191 12.219 -7.445 1 96.25 63 HIS B C 1
ATOM 1502 O O . HIS B 1 63 ? 5.078 11.633 -8.062 1 96.25 63 HIS B O 1
ATOM 1508 N N . MET B 1 64 ? 3.996 13.477 -7.531 1 95.12 64 MET B N 1
ATOM 1509 C CA . MET B 1 64 ? 4.809 14.32 -8.406 1 95.12 64 MET B CA 1
ATOM 1510 C C . MET B 1 64 ? 6.246 14.406 -7.895 1 95.12 64 MET B C 1
ATOM 1512 O O . MET B 1 64 ? 7.191 14.352 -8.688 1 95.12 64 MET B O 1
ATOM 1516 N N . CYS B 1 65 ? 6.355 14.508 -6.621 1 93.44 65 CYS B N 1
ATOM 1517 C CA . CYS B 1 65 ? 7.668 14.594 -5.996 1 93.44 65 CYS B CA 1
ATOM 1518 C C . CYS B 1 65 ? 8.531 13.391 -6.379 1 93.44 65 CYS B C 1
ATOM 1520 O O . CYS B 1 65 ? 9.68 13.555 -6.785 1 93.44 65 CYS B O 1
ATOM 1522 N N . TYR B 1 66 ? 8 12.211 -6.375 1 94.19 66 TYR B N 1
ATOM 1523 C CA . TYR B 1 66 ? 8.781 11 -6.625 1 94.19 66 TYR B CA 1
ATOM 1524 C C . TYR B 1 66 ? 8.867 10.703 -8.117 1 94.19 66 TYR B C 1
ATOM 1526 O O . TYR B 1 66 ? 9.742 9.953 -8.555 1 94.19 66 TYR B O 1
ATOM 1534 N N . ALA B 1 67 ? 7.941 11.219 -8.852 1 91.88 67 ALA B N 1
ATOM 1535 C CA . ALA B 1 67 ? 8.031 11.07 -10.297 1 91.88 67 ALA B CA 1
ATOM 1536 C C . ALA B 1 67 ? 9.195 11.883 -10.867 1 91.88 67 ALA B C 1
ATOM 1538 O O . ALA B 1 67 ? 9.82 11.477 -11.844 1 91.88 67 ALA B O 1
ATOM 1539 N N . GLU B 1 68 ? 9.484 12.969 -10.273 1 84.44 68 GLU B N 1
ATOM 1540 C CA . GLU B 1 68 ? 10.516 13.891 -10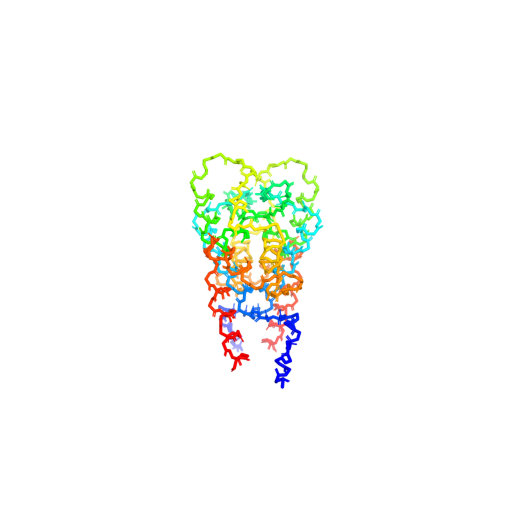.75 1 84.44 68 GLU B CA 1
ATOM 1541 C C . GLU B 1 68 ? 11.883 13.531 -10.172 1 84.44 68 GLU B C 1
ATOM 1543 O O . GLU B 1 68 ? 12.914 13.93 -10.703 1 84.44 68 GLU B O 1
ATOM 1548 N N . ARG B 1 69 ? 11.734 13 -9.047 1 70.56 69 ARG B N 1
ATOM 1549 C CA . ARG B 1 69 ? 12.992 12.742 -8.336 1 70.56 69 ARG B CA 1
ATOM 1550 C C . ARG B 1 69 ? 13.734 11.562 -8.961 1 70.56 69 ARG B C 1
ATOM 1552 O O . ARG B 1 69 ? 13.133 10.523 -9.25 1 70.56 69 ARG B O 1
ATOM 1559 N N . LEU B 1 70 ? 14.82 11.898 -9.664 1 57.31 70 LEU B N 1
ATOM 1560 C CA . LEU B 1 70 ? 15.734 10.922 -10.25 1 57.31 70 LEU B CA 1
ATOM 1561 C C . LEU B 1 70 ? 16.438 10.109 -9.164 1 57.31 70 LEU B C 1
ATOM 1563 O O . LEU B 1 70 ? 16.875 8.977 -9.406 1 57.31 70 LEU B O 1
ATOM 1567 N N . ASP B 1 71 ? 16.703 10.977 -8.07 1 54.44 71 ASP B N 1
ATOM 1568 C CA . ASP B 1 71 ? 17.562 10.336 -7.078 1 54.44 71 ASP B CA 1
ATOM 1569 C C . ASP B 1 71 ? 16.734 9.508 -6.094 1 54.44 71 ASP B C 1
ATOM 1571 O O . ASP B 1 71 ? 15.617 9.891 -5.738 1 54.44 71 ASP B O 1
ATOM 1575 N N . LYS B 1 72 ? 17.031 8.359 -6.062 1 57.09 72 LYS B N 1
ATOM 1576 C CA . LYS B 1 72 ? 16.531 7.359 -5.129 1 57.09 72 LYS B CA 1
ATOM 1577 C C . LYS B 1 72 ? 16.547 7.883 -3.697 1 57.09 72 LYS B C 1
ATOM 1579 O O . LYS B 1 72 ? 16.391 7.113 -2.746 1 57.09 72 LYS B O 1
ATOM 1584 N N . GLY B 1 73 ? 16.859 9.219 -3.633 1 60.66 73 GLY B N 1
ATOM 1585 C CA . GLY B 1 73 ? 17.047 9.664 -2.262 1 60.66 73 GLY B CA 1
ATOM 1586 C C . GLY B 1 73 ? 15.758 9.688 -1.463 1 60.66 73 GLY B C 1
ATOM 1587 O O . GLY B 1 73 ? 14.664 9.789 -2.033 1 60.66 73 GLY B O 1
ATOM 1588 N N . GLU B 1 74 ? 15.852 9.289 -0.164 1 78.06 74 GLU B N 1
ATOM 1589 C CA . GLU B 1 74 ? 14.898 8.875 0.86 1 78.06 74 GLU B CA 1
ATOM 1590 C C . GLU B 1 74 ? 14.32 10.086 1.594 1 78.06 74 GLU B C 1
ATOM 1592 O O . GLU B 1 74 ? 13.242 10.008 2.178 1 78.06 74 GLU B O 1
ATOM 1597 N N . LEU B 1 75 ? 14.891 11.422 1.191 1 89.38 75 LEU B N 1
ATOM 1598 C CA . LEU B 1 75 ? 14.461 12.484 2.094 1 89.38 75 LEU B CA 1
ATOM 1599 C C . LEU B 1 75 ? 13.633 13.523 1.349 1 89.38 75 LEU B C 1
ATOM 1601 O O . LEU B 1 75 ? 14.023 13.992 0.277 1 89.38 75 LEU B O 1
ATOM 1605 N N . VAL B 1 76 ? 12.445 13.883 1.771 1 93 76 VAL B N 1
ATOM 1606 C CA . VAL B 1 76 ? 11.594 14.969 1.29 1 93 76 VAL B CA 1
ATOM 1607 C C . VAL B 1 76 ? 11.359 15.977 2.408 1 93 76 VAL B C 1
ATOM 1609 O O . VAL B 1 76 ? 10.867 15.625 3.48 1 93 76 VAL B O 1
ATOM 1612 N N . GLN B 1 77 ? 11.789 17.234 2.117 1 95.25 77 GLN B N 1
ATOM 1613 C CA . GLN B 1 77 ? 11.562 18.297 3.09 1 95.25 77 GLN B CA 1
ATOM 1614 C C . GLN B 1 77 ? 10.352 19.141 2.709 1 95.25 77 GLN B C 1
ATOM 1616 O O . GLN B 1 77 ? 10.281 19.672 1.599 1 95.25 77 GLN B O 1
ATOM 1621 N N . LEU B 1 78 ? 9.445 19.297 3.686 1 97.25 78 LEU B N 1
ATOM 1622 C CA . LEU B 1 78 ? 8.258 20.094 3.416 1 97.25 78 LEU B CA 1
ATOM 1623 C C . LEU B 1 78 ? 8.43 21.516 3.928 1 97.25 78 LEU B C 1
ATOM 1625 O O . LEU B 1 78 ? 9.258 21.766 4.801 1 97.25 78 LEU B O 1
ATOM 1629 N N . ASN B 1 79 ? 7.652 22.422 3.332 1 96.38 79 ASN B N 1
ATOM 1630 C CA . ASN B 1 79 ? 7.613 23.812 3.773 1 96.38 79 ASN B CA 1
ATOM 1631 C C . ASN B 1 79 ? 6.98 23.938 5.156 1 96.38 79 ASN B C 1
ATOM 1633 O O . ASN B 1 79 ? 5.758 23.875 5.293 1 96.38 79 ASN B O 1
ATOM 1637 N N . SER B 1 80 ? 7.75 24.203 6.125 1 94.38 80 SER B N 1
ATOM 1638 C CA . SER B 1 80 ? 7.301 24.219 7.516 1 94.38 80 SER B CA 1
ATOM 1639 C C . SER B 1 80 ? 6.434 25.453 7.793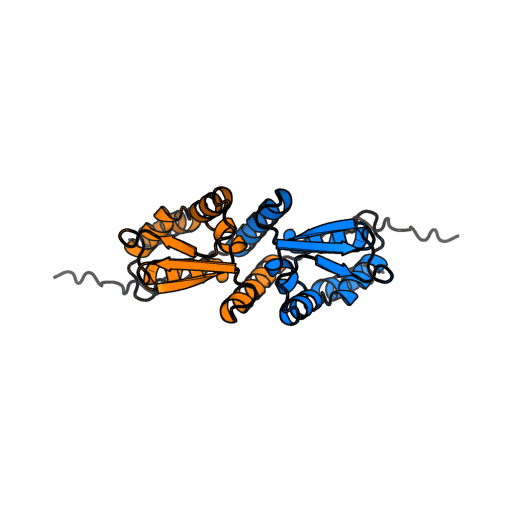 1 94.38 80 SER B C 1
ATOM 1641 O O . SER B 1 80 ? 5.77 25.516 8.828 1 94.38 80 SER B O 1
ATOM 1643 N N . GLU B 1 81 ? 6.418 26.422 6.895 1 95.25 81 GLU B N 1
ATOM 1644 C CA . GLU B 1 81 ? 5.547 27.578 7.039 1 95.25 81 GLU B CA 1
ATOM 1645 C C . GLU B 1 81 ? 4.094 27.219 6.73 1 95.25 81 GLU B C 1
ATOM 1647 O O . GLU B 1 81 ? 3.174 27.906 7.184 1 95.25 81 GLU B O 1
ATOM 1652 N N . ILE B 1 82 ? 3.9 26.203 6 1 96.94 82 ILE B N 1
ATOM 1653 C CA . ILE B 1 82 ? 2.561 25.812 5.578 1 96.94 82 ILE B CA 1
ATOM 1654 C C . ILE B 1 82 ? 2.143 24.531 6.316 1 96.94 82 ILE B C 1
ATOM 1656 O O . ILE B 1 82 ? 1.005 24.422 6.781 1 96.94 82 ILE B O 1
ATOM 1660 N N . VAL B 1 83 ? 3.107 23.625 6.422 1 97.88 83 VAL B N 1
ATOM 1661 C CA . VAL B 1 83 ? 2.834 22.328 7.023 1 97.88 83 VAL B CA 1
ATOM 1662 C C . VAL B 1 83 ? 3.551 22.219 8.367 1 97.88 83 VAL B C 1
ATOM 1664 O O . VAL B 1 83 ? 4.777 22.297 8.43 1 97.88 83 VAL B O 1
ATOM 1667 N N . THR B 1 84 ? 2.77 22 9.398 1 96.5 84 THR B N 1
ATOM 1668 C CA . THR B 1 84 ? 3.365 21.797 10.711 1 96.5 84 THR B CA 1
ATOM 1669 C C . THR B 1 84 ? 3.568 20.312 10.992 1 96.5 84 THR B C 1
ATOM 1671 O O . THR B 1 84 ? 2.869 19.469 10.422 1 96.5 84 THR B O 1
ATOM 1674 N N . PRO B 1 85 ? 4.469 19.969 11.969 1 97.25 85 PRO B N 1
ATOM 1675 C CA . PRO B 1 85 ? 4.703 18.562 12.289 1 97.25 85 PRO B CA 1
ATOM 1676 C C . PRO B 1 85 ? 3.449 17.859 12.805 1 97.25 85 PRO B C 1
ATOM 1678 O O . PRO B 1 85 ? 3.117 16.766 12.336 1 97.25 85 PRO B O 1
ATOM 1681 N N . PRO B 1 86 ? 2.668 18.469 13.695 1 95.88 86 PRO B N 1
ATOM 1682 C CA . PRO B 1 86 ? 1.464 17.781 14.164 1 95.88 86 PRO B CA 1
ATOM 1683 C C . PRO B 1 86 ? 0.442 17.562 13.047 1 95.88 86 PRO B C 1
ATOM 1685 O O . PRO B 1 86 ? -0.185 16.5 12.984 1 95.88 86 PRO B O 1
ATOM 1688 N N . ALA B 1 87 ? 0.289 18.531 12.156 1 95.12 87 ALA B N 1
ATOM 1689 C CA . ALA B 1 87 ? -0.667 18.406 11.055 1 95.12 87 ALA B CA 1
ATOM 1690 C C . ALA B 1 87 ? -0.255 17.297 10.094 1 95.12 87 ALA B C 1
ATOM 1692 O O . ALA B 1 87 ? -1.086 16.484 9.688 1 95.12 87 ALA B O 1
ATOM 1693 N N . PHE B 1 88 ? 1.038 17.266 9.781 1 97.69 88 PHE B N 1
ATOM 1694 C CA . PHE B 1 88 ? 1.516 16.219 8.883 1 97.69 88 PHE B CA 1
ATOM 1695 C C . PHE B 1 88 ? 1.361 14.844 9.531 1 97.69 88 PHE B C 1
ATOM 1697 O O . PHE B 1 88 ? 0.978 13.883 8.859 1 97.69 88 PHE B O 1
ATOM 1704 N N . GLY B 1 89 ? 1.744 14.758 10.781 1 96.94 89 GLY B N 1
ATOM 1705 C CA . GLY B 1 89 ? 1.596 13.5 11.5 1 96.94 89 GLY B CA 1
ATOM 1706 C C . GLY B 1 89 ? 0.191 12.938 11.422 1 96.94 89 GLY B C 1
ATOM 1707 O O . GLY B 1 89 ? 0.011 11.734 11.203 1 96.94 89 GLY B O 1
ATOM 1708 N N . LEU B 1 90 ? -0.826 13.805 11.586 1 94.06 90 LEU B N 1
ATOM 1709 C CA . LEU B 1 90 ? -2.219 13.375 11.516 1 94.06 90 LEU B CA 1
ATOM 1710 C C . LEU B 1 90 ? -2.576 12.906 10.109 1 94.06 90 LEU B C 1
ATOM 1712 O O . LEU B 1 90 ? -3.277 11.906 9.945 1 94.06 90 LEU B O 1
ATOM 1716 N N . LEU B 1 91 ? -2.104 13.641 9.117 1 95.75 91 LEU B N 1
ATOM 1717 C CA . LEU B 1 91 ? -2.373 13.25 7.738 1 95.75 91 LEU B CA 1
ATOM 1718 C C . LEU B 1 91 ? -1.686 11.938 7.395 1 95.75 91 LEU B C 1
ATOM 1720 O O . LEU B 1 91 ? -2.26 11.094 6.699 1 95.75 91 LEU B O 1
ATOM 1724 N N . LEU B 1 92 ? -0.472 11.797 7.859 1 97.81 92 LEU B N 1
ATOM 1725 C CA . LEU B 1 92 ? 0.249 10.547 7.652 1 97.81 92 LEU B CA 1
ATOM 1726 C C . LEU B 1 92 ? -0.492 9.375 8.297 1 97.81 92 LEU B C 1
ATOM 1728 O O . LEU B 1 92 ? -0.634 8.312 7.691 1 97.81 92 LEU B O 1
ATOM 1732 N N . GLU B 1 93 ? -0.95 9.531 9.508 1 95.75 93 GLU B N 1
ATOM 1733 C CA . GLU B 1 93 ? -1.751 8.5 10.164 1 95.75 93 GLU B CA 1
ATOM 1734 C C . GLU B 1 93 ? -3.002 8.172 9.352 1 95.75 93 GLU B C 1
ATOM 1736 O O . GLU B 1 93 ? -3.35 7.004 9.18 1 95.75 93 GLU B O 1
ATOM 1741 N N . PHE B 1 94 ? -3.619 9.141 8.875 1 94.5 94 PHE B N 1
ATOM 1742 C CA . PHE B 1 94 ? -4.789 8.945 8.023 1 94.5 94 PHE B CA 1
ATOM 1743 C C . PHE B 1 94 ? -4.445 8.07 6.824 1 94.5 94 PHE B C 1
ATOM 1745 O O . PHE B 1 94 ? -5.207 7.168 6.469 1 94.5 94 PHE B O 1
ATOM 1752 N N . MET B 1 95 ? -3.316 8.328 6.172 1 97.25 95 MET B N 1
ATOM 1753 C CA . MET B 1 95 ? -2.91 7.562 4.996 1 97.25 95 MET B CA 1
ATOM 1754 C C . MET B 1 95 ? -2.826 6.074 5.32 1 97.25 95 MET B C 1
ATOM 1756 O O . MET B 1 95 ? -3.146 5.23 4.48 1 97.25 95 MET B O 1
ATOM 1760 N N . TYR B 1 96 ? -2.512 5.773 6.598 1 97.81 96 TYR B N 1
ATOM 1761 C CA . TYR B 1 96 ? -2.279 4.383 6.977 1 97.81 96 TYR B CA 1
ATOM 1762 C C . TYR B 1 96 ? -3.471 3.818 7.738 1 97.81 96 TYR B C 1
ATOM 1764 O O . TYR B 1 96 ? -3.5 2.629 8.062 1 97.81 96 TYR B O 1
ATOM 1772 N N . GLU B 1 97 ? -4.48 4.562 8.031 1 94.88 97 GLU B N 1
ATOM 1773 C CA . GLU B 1 97 ? -5.559 4.09 8.891 1 94.88 97 GLU B CA 1
ATOM 1774 C C . GLU B 1 97 ? -6.922 4.297 8.234 1 94.88 97 GLU B C 1
ATOM 1776 O O . GLU B 1 97 ? -7.863 3.547 8.5 1 94.88 97 GLU B O 1
ATOM 1781 N N . GLY B 1 98 ? -7.082 5.41 7.523 1 92.44 98 GLY B N 1
ATOM 1782 C CA . GLY B 1 98 ? -8.359 5.758 6.926 1 92.44 98 GLY B CA 1
ATOM 1783 C C . GLY B 1 98 ? -9.273 6.516 7.875 1 92.44 98 GLY B C 1
ATOM 1784 O O . GLY B 1 98 ? -10.492 6.508 7.707 1 92.44 98 GLY B O 1
ATOM 1785 N N . ARG B 1 99 ? -8.711 7.012 8.906 1 88.81 99 ARG B N 1
ATOM 1786 C CA . ARG B 1 99 ? -9.43 7.852 9.859 1 88.81 99 ARG B CA 1
ATOM 1787 C C . ARG B 1 99 ? -8.609 9.078 10.242 1 88.81 99 ARG B C 1
ATOM 1789 O O . ARG B 1 99 ? -7.387 8.984 10.398 1 88.81 99 ARG B O 1
ATOM 1796 N N . LEU B 1 100 ? -9.297 10.211 10.281 1 87.38 100 LEU B N 1
ATOM 1797 C CA . LEU B 1 100 ? -8.648 11.453 10.695 1 87.38 100 LEU B CA 1
ATOM 1798 C C . LEU B 1 100 ? -9.062 11.836 12.109 1 87.38 100 LEU B C 1
ATOM 1800 O O . LEU B 1 100 ? -10.242 12.094 12.367 1 87.38 100 LEU B O 1
ATOM 1804 N N . ALA B 1 101 ? -8.141 11.797 13.078 1 80.88 101 ALA B N 1
ATOM 1805 C CA . ALA B 1 101 ? -8.391 12.195 14.461 1 80.88 101 ALA B CA 1
ATOM 1806 C C . ALA B 1 101 ? -7.75 13.547 14.773 1 80.88 101 ALA B C 1
ATOM 1808 O O . ALA B 1 101 ? -6.523 13.648 14.867 1 80.88 101 ALA B O 1
ATOM 1809 N N . LEU B 1 102 ? -8.383 14.703 14.742 1 78.94 102 LEU B N 1
ATOM 1810 C CA . LEU B 1 102 ? -7.852 16.062 14.883 1 78.94 102 LEU B CA 1
ATOM 1811 C C . LEU B 1 102 ? -7.27 16.266 16.281 1 78.94 102 LEU B C 1
ATOM 1813 O O . LEU B 1 102 ? -6.41 17.141 16.469 1 78.94 102 LEU B O 1
ATOM 1817 N N . ALA B 1 103 ? -7.266 15.367 17.031 1 72.62 103 ALA B N 1
ATOM 1818 C CA . ALA B 1 103 ? -6.746 15.516 18.391 1 72.62 103 ALA B CA 1
ATOM 1819 C C . ALA B 1 103 ? -6.641 16.984 18.766 1 72.62 103 ALA B C 1
ATOM 1821 O O . ALA B 1 103 ? -7.617 17.734 18.672 1 72.62 103 ALA B O 1
ATOM 1822 N N . ALA B 1 104 ? -5.492 17.516 19.266 1 80.81 104 ALA B N 1
ATOM 1823 C CA . ALA B 1 104 ? -5.246 18.875 19.734 1 80.81 104 ALA B CA 1
ATOM 1824 C C . ALA B 1 104 ? -4.781 19.781 18.594 1 80.81 104 ALA B C 1
ATOM 1826 O O . ALA B 1 104 ? -4.512 20.969 18.797 1 80.81 104 ALA B O 1
ATOM 1827 N N . THR B 1 105 ? -4.848 19.328 17.391 1 87.06 105 THR B N 1
ATOM 1828 C CA . THR B 1 105 ? -4.379 20.094 16.234 1 87.06 105 THR B CA 1
ATOM 1829 C C . THR B 1 105 ? -5.535 20.844 15.586 1 87.06 105 THR B C 1
ATOM 1831 O O . THR B 1 105 ? -6.582 20.266 15.305 1 87.06 105 THR B O 1
ATOM 1834 N N . PRO B 1 106 ? -5.32 22.156 15.453 1 86 106 PRO B N 1
ATOM 1835 C CA . PRO B 1 106 ? -6.375 22.938 14.805 1 86 106 PRO B CA 1
ATOM 1836 C C . PRO B 1 106 ? -6.73 22.391 13.414 1 86 106 PRO B C 1
ATOM 1838 O O . PRO B 1 106 ? -5.84 22.031 12.641 1 86 106 PRO B O 1
ATOM 1841 N N . LEU B 1 107 ? -7.984 22.359 13.156 1 87.06 107 LEU B N 1
ATOM 1842 C CA . LEU B 1 107 ? -8.484 21.859 11.875 1 87.06 107 LEU B CA 1
ATOM 1843 C C . LEU B 1 107 ? -7.895 22.656 10.719 1 87.06 107 LEU B C 1
ATOM 1845 O O . LEU B 1 107 ? -7.566 22.094 9.672 1 87.06 107 LEU B O 1
ATOM 1849 N N . GLU B 1 108 ? -7.777 23.953 11 1 89.69 108 GLU B N 1
ATOM 1850 C CA . GLU B 1 108 ? -7.254 24.812 9.945 1 89.69 108 GLU B CA 1
ATOM 1851 C C . GLU B 1 108 ? -5.84 24.406 9.547 1 89.69 108 GLU B C 1
ATOM 1853 O O . GLU B 1 108 ? -5.48 24.469 8.367 1 89.69 108 GLU B O 1
ATOM 1858 N N . ASP B 1 109 ? -5.039 24 10.477 1 92.5 109 ASP B N 1
ATOM 1859 C CA . ASP B 1 109 ? -3.68 23.547 10.195 1 92.5 109 ASP B CA 1
ATOM 1860 C C . ASP B 1 109 ? -3.684 22.266 9.375 1 92.5 109 ASP B C 1
ATOM 1862 O O . ASP B 1 109 ? -2.889 22.109 8.445 1 92.5 109 ASP B O 1
ATOM 1866 N N . VAL B 1 110 ? -4.582 21.422 9.68 1 92.75 110 VAL B N 1
ATOM 1867 C CA . VAL B 1 110 ? -4.676 20.141 8.977 1 92.75 110 VAL B CA 1
ATOM 1868 C C . VAL B 1 110 ? -5.137 20.359 7.543 1 92.75 110 VAL B C 1
ATOM 1870 O O . VAL B 1 110 ? -4.578 19.797 6.605 1 92.75 110 VAL B O 1
ATOM 1873 N N . LEU B 1 111 ? -6.082 21.25 7.391 1 91.94 111 LEU B N 1
ATOM 1874 C CA . LEU B 1 111 ? -6.609 21.531 6.059 1 91.94 111 LEU B CA 1
ATOM 1875 C C . LEU B 1 111 ? -5.559 22.219 5.191 1 91.94 111 LEU B C 1
ATOM 1877 O O . LEU B 1 111 ? -5.457 21.938 3.994 1 91.94 111 LEU B O 1
ATOM 1881 N N . ALA B 1 112 ? -4.852 23.125 5.805 1 94.31 112 ALA B N 1
ATOM 1882 C CA . ALA B 1 112 ? -3.77 23.781 5.078 1 94.31 112 ALA B CA 1
ATOM 1883 C C . ALA B 1 112 ? -2.734 22.766 4.602 1 94.31 112 ALA B C 1
ATOM 1885 O O . ALA B 1 112 ? -2.305 22.797 3.447 1 94.31 112 ALA B O 1
ATOM 1886 N N . ALA B 1 113 ? -2.385 21.859 5.438 1 96.69 113 ALA B N 1
ATOM 1887 C CA . ALA B 1 113 ? -1.432 20.812 5.09 1 96.69 113 ALA B CA 1
ATOM 1888 C C . ALA B 1 113 ? -1.992 19.906 4 1 96.69 113 ALA B C 1
ATOM 1890 O O . ALA B 1 113 ? -1.293 19.562 3.041 1 96.69 113 ALA B O 1
ATOM 1891 N N . ALA B 1 114 ? -3.223 19.547 4.176 1 96.38 114 ALA B N 1
ATOM 1892 C CA . ALA B 1 114 ? -3.863 18.688 3.178 1 96.38 114 ALA B CA 1
ATOM 1893 C C . ALA B 1 114 ? -3.891 19.375 1.811 1 96.38 114 ALA B C 1
ATOM 1895 O O . ALA B 1 114 ? -3.654 18.719 0.787 1 96.38 114 ALA B O 1
ATOM 1896 N N . SER B 1 115 ? -4.246 20.625 1.829 1 95.94 115 SER B N 1
ATOM 1897 C CA . SER B 1 115 ? -4.25 21.391 0.59 1 95.94 115 SER B CA 1
ATOM 1898 C C . SER B 1 115 ? -2.857 21.469 -0.027 1 95.94 115 SER B C 1
ATOM 1900 O O . SER B 1 115 ? -2.699 21.281 -1.235 1 95.94 115 SER B O 1
ATOM 1902 N N . TYR B 1 116 ? -1.842 21.672 0.781 1 97.31 116 TYR B N 1
ATOM 1903 C CA . TYR B 1 116 ? -0.452 21.719 0.34 1 97.31 116 TYR B CA 1
ATOM 1904 C C . TYR B 1 116 ? -0.045 20.391 -0.292 1 97.31 116 TYR B C 1
ATOM 1906 O O . TYR B 1 116 ? 0.615 20.359 -1.334 1 97.31 116 TYR B O 1
ATOM 1914 N N . LEU B 1 117 ? -0.525 19.328 0.272 1 97.69 117 LEU B N 1
ATOM 1915 C CA . LEU B 1 117 ? -0.15 17.984 -0.162 1 97.69 117 LEU B CA 1
ATOM 1916 C C . LEU B 1 117 ? -1.101 17.484 -1.24 1 97.69 117 LEU B C 1
ATOM 1918 O O . LEU B 1 117 ? -0.99 16.344 -1.681 1 97.69 117 LEU B O 1
ATOM 1922 N N . HIS B 1 118 ? -2.082 18.281 -1.576 1 97.12 118 HIS B N 1
ATOM 1923 C CA . HIS B 1 118 ? -3.055 17.969 -2.613 1 97.12 118 HIS B CA 1
ATOM 1924 C C . HIS B 1 118 ? -3.838 16.703 -2.262 1 97.12 118 HIS B C 1
ATOM 1926 O O . HIS B 1 118 ? -4 15.812 -3.1 1 97.12 118 HIS B O 1
ATOM 1932 N N . MET B 1 119 ? -4.262 16.594 -1.045 1 95.44 119 MET B N 1
ATOM 1933 C CA . MET B 1 119 ? -5.137 15.531 -0.564 1 95.44 119 MET B CA 1
ATOM 1934 C C . MET B 1 119 ? -6.598 15.961 -0.612 1 95.44 119 MET B C 1
ATOM 1936 O O . MET B 1 119 ? -7.195 16.266 0.422 1 95.44 119 MET B O 1
ATOM 1940 N N . ASN B 1 120 ? -7.172 15.812 -1.71 1 86.25 120 ASN B N 1
ATOM 1941 C CA . ASN B 1 120 ? -8.461 16.422 -2.014 1 86.25 120 ASN B CA 1
ATOM 1942 C C . ASN B 1 120 ? -9.586 15.781 -1.203 1 86.25 120 ASN B C 1
ATOM 1944 O O . ASN B 1 120 ? -10.523 16.453 -0.788 1 86.25 120 ASN B O 1
ATOM 1948 N N . ASP B 1 121 ? -9.484 14.539 -0.977 1 81.25 121 ASP B N 1
ATOM 1949 C CA . ASP B 1 121 ? -10.547 13.852 -0.242 1 81.25 121 ASP B CA 1
ATOM 1950 C C . ASP B 1 121 ? -10.641 14.375 1.189 1 81.25 121 ASP B C 1
ATOM 1952 O O . ASP B 1 121 ? -11.742 14.516 1.73 1 81.25 121 ASP B O 1
ATOM 1956 N N . VAL B 1 122 ? -9.594 14.664 1.721 1 82.56 122 VAL B N 1
ATOM 1957 C CA . VAL B 1 122 ? -9.57 15.172 3.09 1 82.56 122 VAL B CA 1
ATOM 1958 C C . VAL B 1 122 ? -10.102 16.594 3.123 1 82.56 122 VAL B C 1
ATOM 1960 O O . VAL B 1 122 ? -10.898 16.953 3.998 1 82.56 122 VAL B O 1
ATOM 1963 N N . VAL B 1 123 ? -9.766 17.344 2.203 1 80.75 123 VAL B N 1
ATOM 1964 C CA . VAL B 1 123 ? -10.164 18.75 2.145 1 80.75 123 VAL B CA 1
ATOM 1965 C C . VAL B 1 123 ? -11.664 18.859 1.915 1 80.75 123 VAL B C 1
ATOM 1967 O O . VAL B 1 123 ? -12.352 19.609 2.602 1 80.75 123 VAL B O 1
ATOM 1970 N N . LYS B 1 124 ? -12.133 18.047 1.093 1 77.75 124 LYS B N 1
ATOM 1971 C CA . LYS B 1 124 ? -13.547 18.125 0.726 1 77.75 124 LYS B CA 1
ATOM 1972 C C . LYS B 1 124 ? -14.438 17.625 1.863 1 77.75 124 LYS B C 1
ATOM 1974 O O . LYS B 1 124 ? -15.469 18.219 2.158 1 77.75 124 LYS B O 1
ATOM 1979 N N . LEU B 1 125 ? -14.062 16.672 2.5 1 69.06 125 LEU B N 1
ATOM 1980 C CA . LEU B 1 125 ? -14.914 16.031 3.504 1 69.06 125 LEU B CA 1
ATOM 1981 C C . LEU B 1 125 ? -14.883 16.812 4.812 1 69.06 125 LEU B C 1
ATOM 1983 O O . LEU B 1 125 ? -15.898 16.922 5.504 1 69.06 125 LEU B O 1
ATOM 1987 N N . SER B 1 126 ? -13.758 17.266 5.16 1 66.88 126 SER B N 1
ATOM 1988 C CA . SER B 1 126 ? -13.656 17.984 6.43 1 66.88 126 SER B CA 1
ATOM 1989 C C . SER B 1 126 ? -14.414 19.297 6.391 1 66.88 126 SER B C 1
ATOM 1991 O O . SER B 1 126 ? -14.984 19.734 7.402 1 66.88 126 SER B O 1
ATOM 1993 N N . LEU B 1 127 ? -14.406 19.859 5.293 1 62.09 127 LEU B N 1
ATOM 1994 C CA . LEU B 1 127 ? -15.148 21.109 5.148 1 62.09 127 LEU B CA 1
ATOM 1995 C C . LEU B 1 127 ? -16.656 20.875 5.305 1 62.09 127 LEU B C 1
ATOM 1997 O O . LEU B 1 127 ? -17.359 21.688 5.902 1 62.09 127 LEU B O 1
ATOM 2001 N N . ARG B 1 128 ? -16.984 19.766 4.844 1 58.78 128 ARG B N 1
ATOM 2002 C CA . ARG B 1 128 ? -18.406 19.453 4.965 1 58.78 128 ARG B CA 1
ATOM 2003 C C . ARG B 1 128 ? -18.797 19.234 6.418 1 58.78 128 ARG B C 1
ATOM 2005 O O . ARG B 1 128 ? -19.891 19.641 6.848 1 58.78 128 ARG B O 1
ATOM 2012 N N . GLY B 1 129 ? -17.953 18.5 7.078 1 55.66 129 GLY B N 1
ATOM 2013 C CA . GLY B 1 129 ? -18.266 18.297 8.484 1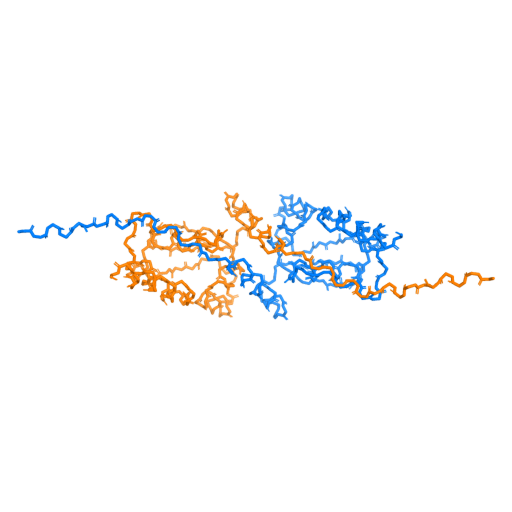 55.66 129 GLY B CA 1
ATOM 2014 C C . GLY B 1 129 ? -18.281 19.578 9.289 1 55.66 129 GLY B C 1
ATOM 2015 O O . GLY B 1 129 ? -19.078 19.734 10.211 1 55.66 129 GLY B O 1
ATOM 2016 N N . ALA B 1 130 ? -17.375 20.453 9.047 1 53.78 130 ALA B N 1
ATOM 2017 C CA . ALA B 1 130 ? -17.344 21.75 9.727 1 53.78 130 ALA B CA 1
ATOM 2018 C C . ALA B 1 130 ? -18.578 22.578 9.367 1 53.78 130 ALA B C 1
ATOM 2020 O O . ALA B 1 130 ? -19.125 23.297 10.227 1 53.78 130 ALA B O 1
ATOM 2021 N N . LEU B 1 131 ? -18.938 22.484 8.156 1 51.47 131 LEU B N 1
ATOM 2022 C CA . LEU B 1 131 ? -20.109 23.25 7.754 1 51.47 131 LEU B CA 1
ATOM 2023 C C . LEU B 1 131 ? -21.391 22.656 8.359 1 51.47 131 LEU B C 1
ATOM 2025 O O . LEU B 1 131 ? -22.344 23.391 8.641 1 51.47 131 LEU B O 1
ATOM 2029 N N . GLY B 1 132 ? -21.344 21.375 8.469 1 46.47 132 GLY B N 1
ATOM 2030 C CA . GLY B 1 132 ? -22.547 20.859 9.102 1 46.47 132 GLY B CA 1
ATOM 2031 C C . GLY B 1 132 ? -22.625 21.172 10.586 1 46.47 132 GLY B C 1
ATOM 2032 O O . GLY B 1 132 ? -23.656 20.969 11.219 1 46.47 132 GLY B O 1
ATOM 2033 N N . ALA B 1 133 ? -21.562 21.391 11.258 1 44.41 133 ALA B N 1
ATOM 2034 C CA . ALA B 1 133 ? -21.609 21.766 12.672 1 44.41 133 ALA B CA 1
ATOM 2035 C C . ALA B 1 133 ? -22.047 23.219 12.844 1 44.41 133 ALA B C 1
ATOM 2037 O O . ALA B 1 133 ? -22.25 23.672 13.969 1 44.41 133 ALA B O 1
ATOM 2038 N N . ARG B 1 134 ? -22.125 23.953 11.875 1 38.22 134 ARG B N 1
ATOM 2039 C CA . ARG B 1 134 ? -22.734 25.266 12.094 1 38.22 134 ARG B CA 1
ATOM 2040 C C . ARG B 1 134 ? -24.25 25.188 11.961 1 38.22 134 ARG B C 1
ATOM 2042 O O . ARG B 1 134 ? -24.781 24.406 11.156 1 38.22 134 ARG B O 1
#

pLDDT: mean 84.52, std 18.99, range [30.02, 98.62]

Sequence (268 aa):
MSGVSKEPISVLQQPFPEHSRQLLRGLREQRAQGFLCDCTVLVGSAPFPAHRAVLAACSAFFHMCYAERLDKGELVQLNSEIVTPPAFGLLLEFMYEGRLALAATPLEDVLAAASYLHMNDVVKLSLRGALGARMSGVSKEPISVLQQPFPEHSRQLLRGLREQRAQGFLCDCTVLVGSAPFPAHRAVLAACSAFFHMCYAERLDKGELVQLNSEIVTPPAFGLLLEFMYEGRLALAATPLEDVLAAASYLHMNDVVKLSLRGALGAR

Solvent-accessible surface area (backbone atoms only — not comparable to full-atom values): 14619 Å² total; per-residue (Å²): 131,84,72,72,70,73,65,69,80,61,62,49,64,50,75,39,90,58,40,36,53,48,41,37,50,31,47,34,54,28,52,77,66,57,50,77,45,61,29,32,39,28,28,73,91,45,78,42,76,35,41,60,61,61,47,31,36,62,15,56,42,46,34,53,52,59,69,67,44,80,62,84,67,38,72,45,78,52,61,50,90,61,29,44,53,70,34,48,51,41,52,52,46,20,77,42,66,32,39,39,59,44,64,95,50,58,63,66,46,35,44,46,28,28,58,70,34,47,25,60,71,59,45,57,51,52,50,49,54,56,54,63,71,99,134,83,72,72,69,71,65,70,79,61,63,49,65,50,74,39,88,58,41,36,54,49,40,36,50,30,48,34,53,26,52,76,67,57,50,78,47,60,29,32,40,29,28,71,89,46,78,43,75,34,42,59,61,60,46,32,34,62,15,55,43,47,33,50,52,59,70,66,44,83,61,85,67,38,72,46,77,53,61,49,89,62,31,44,54,72,33,48,51,42,50,52,47,21,76,43,67,32,40,40,59,44,64,95,52,58,65,67,47,35,43,46,29,28,58,70,34,45,24,60,70,59,47,57,50,52,50,51,55,57,55,64,72,99